Protein AF-A0A350BZW4-F1 (afdb_monomer_lite)

Structure (mmCIF, N/CA/C/O backbone):
data_AF-A0A350BZW4-F1
#
_entry.id   AF-A0A350BZW4-F1
#
loop_
_atom_site.group_PDB
_atom_site.id
_atom_site.type_symbol
_atom_site.label_atom_id
_atom_site.label_alt_id
_atom_site.label_comp_id
_atom_site.label_asym_id
_atom_site.label_entity_id
_atom_site.label_seq_id
_atom_site.pdbx_PDB_ins_code
_atom_site.Cartn_x
_atom_site.Cartn_y
_atom_site.Cartn_z
_atom_site.occupancy
_atom_site.B_iso_or_equiv
_atom_site.auth_seq_id
_atom_site.auth_comp_id
_atom_site.auth_asym_id
_atom_site.auth_atom_id
_atom_site.pdbx_PDB_model_num
ATOM 1 N N . MET A 1 1 ? -12.477 13.582 24.894 1.00 89.12 1 MET A N 1
ATOM 2 C CA . MET A 1 1 ? -11.808 12.901 23.772 1.00 89.12 1 MET A CA 1
ATOM 3 C C . MET A 1 1 ? -12.680 13.077 22.547 1.00 89.12 1 MET A C 1
ATOM 5 O O . MET A 1 1 ? -13.893 12.973 22.680 1.00 89.12 1 MET A O 1
ATOM 9 N N . GLU A 1 2 ? -12.085 13.384 21.402 1.00 95.12 2 GLU A N 1
ATOM 10 C CA . GLU A 1 2 ? -12.768 13.516 20.110 1.00 95.12 2 GLU A CA 1
ATOM 11 C C . GLU A 1 2 ? -12.194 12.479 19.134 1.00 95.12 2 GLU A C 1
ATOM 13 O O . GLU A 1 2 ? -10.994 12.217 19.169 1.00 95.12 2 GLU A O 1
ATOM 18 N N . LEU A 1 3 ? -13.030 11.888 18.278 1.00 97.94 3 LEU A N 1
ATOM 19 C CA . LEU A 1 3 ? -12.590 10.991 17.206 1.00 97.94 3 LEU A CA 1
ATOM 20 C C . LEU A 1 3 ? -12.856 11.650 15.853 1.00 97.94 3 LEU A C 1
ATOM 22 O O . LEU A 1 3 ? -13.937 12.205 15.654 1.00 97.94 3 LEU A O 1
ATOM 26 N N . LYS A 1 4 ? -11.906 11.563 14.918 1.00 98.31 4 LYS A N 1
ATOM 27 C CA . LYS A 1 4 ? -12.070 12.065 13.541 1.00 98.31 4 LYS A CA 1
ATOM 28 C C . LYS A 1 4 ? -11.617 11.030 12.529 1.00 98.31 4 LYS A C 1
ATOM 30 O O . LYS A 1 4 ? -10.569 10.419 12.703 1.00 98.31 4 LYS A O 1
ATOM 35 N N . VAL A 1 5 ? -12.373 10.874 11.446 1.00 98.19 5 VAL A N 1
ATOM 36 C CA . VAL A 1 5 ? -11.917 10.119 10.274 1.00 98.19 5 VAL A CA 1
ATOM 37 C C . VAL A 1 5 ? -11.087 11.059 9.407 1.00 98.19 5 VAL A C 1
ATOM 39 O O . VAL A 1 5 ? -11.622 12.010 8.844 1.00 98.19 5 VAL A O 1
ATOM 42 N N . LEU A 1 6 ? -9.781 10.813 9.324 1.00 97.69 6 LEU A N 1
ATOM 43 C CA . LEU A 1 6 ? -8.854 11.612 8.517 1.00 97.69 6 LEU A CA 1
ATOM 44 C C . LEU A 1 6 ? -8.757 11.112 7.081 1.00 97.69 6 LEU A C 1
ATOM 46 O O . LEU A 1 6 ? -8.574 11.893 6.151 1.00 97.69 6 LEU A O 1
ATOM 50 N N . PHE A 1 7 ? -8.843 9.797 6.914 1.00 97.12 7 PHE A N 1
ATOM 51 C CA . PHE A 1 7 ? -8.730 9.145 5.624 1.00 97.12 7 PHE A CA 1
ATOM 52 C C . PHE A 1 7 ? -9.656 7.941 5.589 1.00 97.12 7 PHE A C 1
ATOM 54 O O . PHE A 1 7 ? -9.798 7.234 6.586 1.00 97.12 7 PHE A O 1
ATOM 61 N N . ASN A 1 8 ? -10.282 7.710 4.445 1.00 96.44 8 ASN A N 1
ATOM 62 C CA . ASN A 1 8 ? -11.215 6.617 4.244 1.00 96.44 8 ASN A CA 1
ATOM 63 C C . ASN A 1 8 ? -10.937 5.996 2.882 1.00 96.44 8 ASN A C 1
ATOM 65 O O . ASN A 1 8 ? -10.664 6.699 1.913 1.00 96.44 8 ASN A O 1
ATOM 69 N N . THR A 1 9 ? -10.985 4.674 2.830 1.00 96.69 9 THR A N 1
ATOM 70 C CA . THR A 1 9 ? -11.017 3.912 1.587 1.00 96.69 9 THR A CA 1
ATOM 71 C C . THR A 1 9 ? -12.130 2.876 1.690 1.00 96.69 9 THR A C 1
ATOM 73 O O . THR A 1 9 ? -12.793 2.730 2.717 1.00 96.69 9 THR A O 1
ATOM 76 N N . ALA A 1 10 ? -12.302 2.064 0.652 1.00 97.62 10 ALA A N 1
ATOM 77 C CA . ALA A 1 10 ? -13.189 0.909 0.715 1.00 97.62 10 ALA A CA 1
ATOM 78 C C . ALA A 1 10 ? -12.736 -0.179 1.715 1.00 97.62 10 ALA A C 1
ATOM 80 O O . ALA A 1 10 ? -13.463 -1.143 1.959 1.00 97.62 10 ALA A O 1
ATOM 81 N N . ARG A 1 11 ? -11.504 -0.084 2.235 1.00 97.50 11 ARG A N 1
ATOM 82 C CA . ARG A 1 11 ? -10.742 -1.204 2.822 1.00 97.50 11 ARG A CA 1
ATOM 83 C C . ARG A 1 11 ? -10.002 -0.848 4.103 1.00 97.50 11 ARG A C 1
ATOM 85 O O . ARG A 1 11 ? -9.591 -1.741 4.845 1.00 97.50 11 ARG A O 1
ATOM 92 N N . SER A 1 12 ? -9.875 0.439 4.377 1.00 97.56 12 SER A N 1
ATOM 93 C CA . SER A 1 12 ? -9.224 0.986 5.551 1.00 97.56 12 SER A CA 1
ATOM 94 C C . SER A 1 12 ? -9.801 2.348 5.916 1.00 97.56 12 SER A C 1
ATOM 96 O O . SER A 1 12 ? -10.401 3.022 5.079 1.00 97.56 12 SER A O 1
ATOM 98 N N . ALA A 1 13 ? -9.582 2.759 7.158 1.00 98.12 13 ALA A N 1
ATOM 99 C CA . ALA A 1 13 ? -9.829 4.119 7.612 1.00 98.12 13 ALA A CA 1
ATOM 100 C C . ALA A 1 13 ? -8.719 4.558 8.571 1.00 98.12 13 ALA A C 1
ATOM 102 O O . ALA A 1 13 ? -8.242 3.760 9.375 1.00 98.12 13 ALA A O 1
ATOM 103 N N . THR A 1 14 ? -8.317 5.822 8.505 1.00 98.25 14 THR A N 1
ATOM 104 C CA . THR A 1 14 ? -7.374 6.437 9.445 1.00 98.25 14 THR A CA 1
ATOM 105 C C . THR A 1 14 ? -8.150 7.317 10.404 1.00 98.25 14 THR A C 1
ATOM 107 O O . THR A 1 14 ? -8.869 8.225 9.981 1.00 98.25 14 THR A O 1
ATOM 110 N N . ILE A 1 15 ? -7.985 7.051 11.693 1.00 98.31 15 ILE A N 1
ATOM 111 C CA . ILE A 1 15 ? -8.700 7.709 12.776 1.00 98.31 15 ILE A CA 1
ATOM 112 C C . ILE A 1 15 ? -7.715 8.527 13.602 1.00 98.31 15 ILE A C 1
ATOM 114 O O . ILE A 1 15 ? -6.680 8.015 14.028 1.00 98.31 15 ILE A O 1
ATOM 118 N N . GLU A 1 16 ? -8.057 9.785 13.852 1.00 98.31 16 GLU A N 1
ATOM 119 C CA . GLU A 1 16 ? -7.417 10.608 14.873 1.00 98.31 16 GLU A CA 1
ATOM 120 C C . GLU A 1 16 ? -8.147 10.425 16.207 1.00 98.31 16 GLU A C 1
ATOM 122 O O . GLU A 1 16 ? -9.360 10.636 16.290 1.00 98.31 16 GLU A O 1
ATOM 127 N N . ILE A 1 17 ? -7.403 10.063 17.250 1.00 97.75 17 ILE A N 1
ATOM 128 C CA . ILE A 1 17 ? -7.860 10.014 18.640 1.00 97.75 17 ILE A CA 1
ATOM 129 C C . ILE A 1 17 ? -7.383 11.290 19.343 1.00 97.75 17 ILE A C 1
ATOM 131 O O . ILE A 1 17 ? -6.301 11.348 19.926 1.00 97.75 17 ILE A O 1
ATOM 135 N N . GLY A 1 18 ? -8.206 12.335 19.278 1.00 96.31 18 GLY A N 1
ATOM 136 C CA . GLY A 1 18 ? -7.952 13.649 19.864 1.00 96.31 18 GLY A CA 1
ATOM 137 C C . GLY A 1 18 ? -8.216 13.670 21.369 1.00 96.31 18 GLY A C 1
ATOM 138 O O . GLY A 1 18 ? -9.237 14.189 21.833 1.00 96.31 18 GLY A O 1
ATOM 139 N N . ASP A 1 19 ? -7.308 13.094 22.154 1.00 95.12 19 ASP A N 1
ATOM 140 C CA . ASP A 1 19 ? -7.338 13.163 23.622 1.00 95.12 19 ASP A CA 1
ATOM 141 C C . ASP A 1 19 ? -6.386 14.219 24.212 1.00 95.12 19 ASP A C 1
ATOM 143 O O . ASP A 1 19 ? -6.329 14.389 25.426 1.00 95.12 19 ASP A O 1
ATOM 147 N N . GLY A 1 20 ? -5.682 14.962 23.354 1.00 95.19 20 GLY A N 1
ATOM 148 C CA . GLY A 1 20 ? -4.677 15.961 23.724 1.00 95.19 20 GLY A CA 1
ATOM 149 C C . GLY A 1 20 ? -3.235 15.444 23.674 1.00 95.19 20 GLY A C 1
ATOM 150 O O . GLY A 1 20 ? -2.310 16.224 23.908 1.00 95.19 20 GLY A O 1
ATOM 151 N N . GLY A 1 21 ? -3.027 14.158 23.371 1.00 93.62 21 GLY A N 1
ATOM 152 C CA . GLY A 1 21 ? -1.731 13.607 22.982 1.00 93.62 21 GLY A CA 1
ATOM 153 C C . GLY A 1 21 ? -1.185 14.216 21.681 1.00 93.62 21 GLY A C 1
ATOM 154 O O . GLY A 1 21 ? -1.924 14.804 20.895 1.00 93.62 21 GLY A O 1
ATOM 155 N N . LYS A 1 22 ? 0.132 14.100 21.454 1.00 93.19 22 LYS A N 1
ATOM 156 C CA . LYS A 1 22 ? 0.803 14.624 20.240 1.00 93.19 22 LYS A CA 1
ATOM 157 C C . LYS A 1 22 ? 1.125 13.527 19.229 1.00 93.19 22 LYS A C 1
ATOM 159 O O . LYS A 1 22 ? 0.773 13.633 18.064 1.00 93.19 22 LYS A O 1
ATOM 164 N N . TYR A 1 23 ? 1.832 12.501 19.692 1.00 94.44 23 TYR A N 1
ATOM 165 C CA . TYR A 1 23 ? 2.148 11.298 18.922 1.00 94.44 23 TYR A CA 1
ATOM 166 C C . TYR A 1 23 ? 1.509 10.098 19.614 1.00 94.44 23 TYR A C 1
ATOM 168 O O . TYR A 1 23 ? 0.657 9.429 19.037 1.00 94.44 23 TYR A O 1
ATOM 176 N N . HIS A 1 24 ? 1.847 9.917 20.891 1.00 97.06 24 HIS A N 1
ATOM 177 C CA . HIS A 1 24 ? 1.127 9.024 21.782 1.00 97.06 24 HIS A CA 1
ATOM 178 C C . HIS A 1 24 ? -0.115 9.697 22.351 1.00 97.06 24 HIS A C 1
ATOM 180 O O . HIS A 1 24 ? -0.112 10.909 22.600 1.00 97.06 24 HIS A O 1
ATOM 186 N N . THR A 1 25 ? -1.152 8.897 22.560 1.00 96.00 25 THR A N 1
ATOM 187 C CA . THR A 1 25 ? -2.335 9.274 23.331 1.00 96.00 25 THR A CA 1
ATOM 188 C C . THR A 1 25 ? -1.991 9.442 24.814 1.00 96.00 25 THR A C 1
ATOM 190 O O . THR A 1 25 ? -0.961 8.966 25.292 1.00 96.00 25 THR A O 1
ATOM 193 N N . GLN A 1 26 ? -2.847 10.120 25.579 1.00 94.50 26 GLN A N 1
ATOM 194 C CA . GLN A 1 26 ? -2.670 10.267 27.030 1.00 94.50 26 GLN A CA 1
ATOM 195 C C . GLN A 1 26 ? -2.877 8.954 27.795 1.00 94.50 26 GLN A C 1
ATOM 197 O O . GLN A 1 26 ? -2.343 8.784 28.891 1.00 94.50 26 GLN A O 1
ATOM 202 N N . LYS A 1 27 ? -3.671 8.037 27.236 1.00 92.81 27 LYS A N 1
ATOM 203 C CA . LYS A 1 27 ? -3.925 6.698 27.776 1.00 92.81 27 LYS A CA 1
ATOM 204 C C . LYS A 1 27 ? -3.833 5.657 26.669 1.00 92.81 27 LYS A C 1
ATOM 206 O O . LYS A 1 27 ? -4.032 5.977 25.500 1.00 92.81 27 LYS A O 1
ATOM 211 N N . LYS A 1 28 ? -3.608 4.397 27.042 1.00 94.62 28 LYS A N 1
ATOM 212 C CA . LYS A 1 28 ? -3.830 3.272 26.131 1.00 94.62 28 LYS A CA 1
ATOM 213 C C . LYS A 1 28 ? -5.333 3.045 25.977 1.00 94.62 28 LYS A C 1
ATOM 215 O O . LYS A 1 28 ? -6.075 3.062 26.963 1.00 94.62 28 LYS A O 1
ATOM 220 N N . TYR A 1 29 ? -5.776 2.817 24.749 1.00 95.62 29 TYR A N 1
ATOM 221 C CA . TYR A 1 29 ? -7.179 2.583 24.443 1.00 95.62 29 TYR A CA 1
ATOM 222 C C . TYR A 1 29 ? -7.400 1.219 23.812 1.00 95.62 29 TYR A C 1
ATOM 224 O O . TYR A 1 29 ? -6.601 0.755 22.999 1.00 95.62 29 TYR A O 1
ATOM 232 N N . ARG A 1 30 ? -8.532 0.610 24.152 1.00 97.00 30 ARG A N 1
ATOM 233 C CA . ARG A 1 30 ? -9.097 -0.544 23.461 1.00 97.00 30 ARG A CA 1
ATOM 234 C C . ARG A 1 30 ? -10.092 -0.067 22.410 1.00 97.00 30 ARG A C 1
ATOM 236 O O . ARG A 1 30 ? -10.847 0.874 22.647 1.00 97.00 30 ARG A O 1
ATOM 243 N N . LEU A 1 31 ? -10.091 -0.715 21.254 1.00 97.50 31 LEU A N 1
ATOM 244 C CA . LEU A 1 31 ? -10.894 -0.367 20.089 1.00 97.50 31 LEU A CA 1
ATOM 245 C C . LEU A 1 31 ? -11.848 -1.513 19.772 1.00 97.50 31 LEU A C 1
ATOM 247 O O . LEU A 1 31 ? -11.440 -2.675 19.727 1.00 97.50 31 LEU A O 1
ATOM 251 N N . THR A 1 32 ? -13.099 -1.184 19.474 1.00 97.81 32 THR A N 1
ATOM 252 C CA . THR A 1 32 ? -14.062 -2.143 18.925 1.00 97.81 32 THR A CA 1
ATOM 253 C C . THR A 1 32 ? -14.694 -1.589 17.657 1.00 97.81 32 THR A C 1
ATOM 255 O O . THR A 1 32 ? -14.967 -0.393 17.569 1.00 97.81 32 THR A O 1
ATOM 258 N N . LEU A 1 33 ? -14.933 -2.461 16.679 1.00 97.62 33 LEU A N 1
ATOM 259 C CA . LEU A 1 33 ? -15.643 -2.151 15.442 1.00 97.62 33 LEU A CA 1
ATOM 260 C C . LEU A 1 33 ? -16.936 -2.957 15.375 1.00 97.62 33 LEU A C 1
ATOM 262 O O . LEU A 1 33 ? -16.902 -4.188 15.345 1.00 97.62 33 LEU A O 1
ATOM 266 N N . ASN A 1 34 ? -18.079 -2.268 15.322 1.00 96.81 34 ASN A N 1
ATOM 267 C CA . ASN A 1 34 ? -19.415 -2.872 15.358 1.00 96.81 34 ASN A CA 1
ATOM 268 C C . ASN A 1 34 ? -19.576 -3.852 16.538 1.00 96.81 34 ASN A C 1
ATOM 270 O O . ASN A 1 34 ? -20.076 -4.964 16.373 1.00 96.81 34 ASN A O 1
ATOM 274 N N . GLY A 1 35 ? -19.065 -3.464 17.711 1.00 94.56 35 GLY A N 1
ATOM 275 C CA . GLY A 1 35 ? -19.087 -4.268 18.937 1.00 94.56 35 GLY A CA 1
ATOM 276 C C . GLY A 1 35 ? -18.086 -5.428 18.989 1.00 94.56 35 GLY A C 1
ATOM 277 O O . GLY A 1 35 ? -17.993 -6.088 20.020 1.00 94.56 35 GLY A O 1
ATOM 278 N N . LYS A 1 36 ? -17.317 -5.687 17.923 1.00 95.88 36 LYS A N 1
ATOM 279 C CA . LYS A 1 36 ? -16.255 -6.701 17.922 1.00 95.88 36 LYS A CA 1
ATOM 280 C C . LYS A 1 36 ? -14.918 -6.076 18.304 1.00 95.88 36 LYS A C 1
ATOM 282 O O . LYS A 1 36 ? -14.577 -5.016 17.788 1.00 95.88 36 LYS A O 1
ATOM 287 N N . ASP A 1 37 ? -14.146 -6.757 19.146 1.00 95.88 37 ASP A N 1
ATOM 288 C CA . ASP A 1 37 ? -12.778 -6.350 19.468 1.00 95.88 37 ASP A CA 1
ATOM 289 C C . ASP A 1 37 ? -11.922 -6.183 18.202 1.00 95.88 37 ASP A C 1
ATOM 291 O O . ASP A 1 37 ? -11.929 -7.043 17.315 1.00 95.88 37 ASP A O 1
ATOM 295 N N . TYR A 1 38 ? -11.233 -5.046 18.107 1.00 96.00 38 TYR A N 1
ATOM 296 C CA . TYR A 1 38 ? -10.301 -4.739 17.021 1.00 96.00 38 TYR A CA 1
ATOM 297 C C . TYR A 1 38 ? -8.845 -4.728 17.506 1.00 96.00 38 TYR A C 1
ATOM 299 O O . TYR A 1 38 ? -7.939 -5.042 16.736 1.00 96.00 38 TYR A O 1
ATOM 307 N N . GLY A 1 39 ? -8.616 -4.383 18.775 1.00 95.50 39 GLY A N 1
ATOM 308 C CA . GLY A 1 39 ? -7.298 -4.374 19.398 1.00 95.50 39 GLY A CA 1
ATOM 309 C C . GLY A 1 39 ? -7.094 -3.166 20.303 1.00 95.50 39 GLY A C 1
ATOM 310 O O . GLY A 1 39 ? -8.048 -2.565 20.796 1.00 95.50 39 GLY A O 1
ATOM 311 N N . THR A 1 40 ? -5.835 -2.790 20.518 1.00 96.81 40 THR A N 1
ATOM 312 C CA . THR A 1 40 ? -5.474 -1.633 21.348 1.00 96.81 40 THR A CA 1
ATOM 313 C C . THR A 1 40 ? -4.547 -0.683 20.605 1.00 96.81 40 THR A C 1
ATOM 315 O O . THR A 1 40 ? -3.866 -1.086 19.664 1.00 96.81 40 THR A O 1
ATOM 318 N N . THR A 1 41 ? -4.524 0.576 21.029 1.00 96.62 41 THR A N 1
ATOM 319 C CA . THR A 1 41 ? -3.633 1.610 20.499 1.00 96.62 41 THR A CA 1
ATOM 320 C C . THR A 1 41 ? -3.198 2.554 21.614 1.00 96.62 41 THR A C 1
ATOM 322 O O . THR A 1 41 ? -3.941 2.801 22.567 1.00 96.62 41 THR A O 1
ATOM 325 N N . ASP A 1 42 ? -1.988 3.076 21.496 1.00 96.31 42 ASP A N 1
ATOM 326 C CA . ASP A 1 42 ? -1.428 4.148 22.318 1.00 96.31 42 ASP A CA 1
ATOM 327 C C . ASP A 1 42 ? -0.900 5.304 21.448 1.00 96.31 42 ASP A C 1
ATOM 329 O O . ASP A 1 42 ? -0.104 6.126 21.907 1.00 96.31 42 ASP A O 1
ATOM 333 N N . VAL A 1 43 ? -1.332 5.369 20.183 1.00 97.25 43 VAL A N 1
ATOM 334 C CA . VAL A 1 43 ? -0.970 6.416 19.221 1.00 97.25 43 VAL A CA 1
ATOM 335 C C . VAL A 1 43 ? -2.198 7.178 18.739 1.00 97.25 43 VAL A C 1
ATOM 337 O O . VAL A 1 43 ? -3.276 6.617 18.535 1.00 97.25 43 VAL A O 1
ATOM 340 N N . VAL A 1 44 ? -2.018 8.485 18.540 1.00 97.62 44 VAL A N 1
ATOM 341 C CA . VAL A 1 44 ? -3.089 9.414 18.147 1.00 97.62 44 VAL A CA 1
ATOM 342 C C . VAL A 1 44 ? -3.650 9.053 16.773 1.00 97.62 44 VAL A C 1
ATOM 344 O O . VAL A 1 44 ? -4.861 9.078 16.583 1.00 97.62 44 VAL A O 1
ATOM 347 N N . ILE A 1 45 ? -2.784 8.691 15.823 1.00 97.88 45 ILE A N 1
ATOM 348 C CA . ILE A 1 45 ? -3.184 8.297 14.470 1.00 97.88 45 ILE A CA 1
ATOM 349 C C . ILE A 1 45 ? -3.237 6.778 14.394 1.00 97.88 45 ILE A C 1
ATOM 351 O O . ILE A 1 45 ? -2.208 6.106 14.401 1.00 97.88 45 ILE A O 1
ATOM 355 N N . THR A 1 46 ? -4.448 6.242 14.311 1.00 97.25 46 THR A N 1
ATOM 356 C CA . THR A 1 46 ? -4.698 4.803 14.293 1.00 97.25 46 THR A CA 1
ATOM 357 C C . THR A 1 46 ? -5.327 4.389 12.971 1.00 97.25 46 THR A C 1
ATOM 359 O O . THR A 1 46 ? -6.341 4.943 12.552 1.00 97.25 46 THR A O 1
ATOM 362 N N . ASN A 1 47 ? -4.748 3.379 12.323 1.00 97.12 47 ASN A N 1
ATOM 363 C CA . ASN A 1 47 ? -5.281 2.816 11.087 1.00 97.12 47 ASN A CA 1
ATOM 364 C C . ASN A 1 47 ? -6.136 1.576 11.366 1.00 97.12 47 ASN A C 1
ATOM 366 O O . ASN A 1 47 ? -5.726 0.643 12.059 1.00 97.12 47 ASN A O 1
ATOM 370 N N . LEU A 1 48 ? -7.321 1.564 10.771 1.00 97.56 48 LEU A N 1
ATOM 371 C CA . LEU A 1 48 ? -8.228 0.433 10.711 1.00 97.56 48 LEU A CA 1
ATOM 372 C C . LEU A 1 48 ? -8.057 -0.244 9.349 1.00 97.56 48 LEU A C 1
ATOM 374 O O . LEU A 1 48 ? -8.219 0.417 8.327 1.00 97.56 48 LEU A O 1
ATOM 378 N N . PHE A 1 49 ? -7.744 -1.536 9.316 1.00 96.56 49 PHE A N 1
ATOM 379 C CA . PHE A 1 49 ? -7.524 -2.320 8.097 1.00 96.56 49 PHE A CA 1
ATOM 380 C C . PHE A 1 49 ? -8.524 -3.477 7.991 1.00 96.56 49 PHE A C 1
ATOM 382 O O . PHE A 1 49 ? -9.252 -3.790 8.935 1.00 96.56 49 PHE A O 1
ATOM 389 N N . GLY A 1 50 ? -8.571 -4.125 6.824 1.00 93.88 50 GLY A N 1
ATOM 390 C CA . GLY A 1 50 ? -9.426 -5.295 6.600 1.00 93.88 50 GLY A CA 1
ATOM 391 C C . GLY A 1 50 ? -10.923 -4.969 6.552 1.00 93.88 50 GLY A C 1
ATOM 392 O O . GLY A 1 50 ? -11.760 -5.846 6.791 1.00 93.88 50 GLY A O 1
ATOM 393 N N . LEU A 1 51 ? -11.278 -3.716 6.253 1.00 97.38 51 LEU A N 1
ATOM 394 C CA . LEU A 1 51 ? -12.668 -3.296 6.135 1.00 97.38 51 LEU A CA 1
ATOM 395 C C . LEU A 1 51 ? -13.299 -3.814 4.828 1.00 97.38 51 LEU A C 1
ATOM 397 O O . LEU A 1 51 ? -12.624 -4.199 3.865 1.00 97.38 51 LEU A O 1
ATOM 401 N N . LYS A 1 52 ? -14.631 -3.855 4.803 1.00 97.31 52 LYS A N 1
ATOM 402 C CA . LYS A 1 52 ? -15.424 -4.202 3.617 1.00 97.31 52 LYS A CA 1
ATOM 403 C C . LYS A 1 52 ? -15.904 -2.920 2.923 1.00 97.31 52 LYS A C 1
ATOM 405 O O . LYS A 1 52 ? -16.142 -1.948 3.637 1.00 97.31 52 LYS A O 1
ATOM 410 N N . PRO A 1 53 ? -16.087 -2.920 1.590 1.00 97.94 53 PRO A N 1
ATOM 411 C CA . PRO A 1 53 ? -16.504 -1.744 0.837 1.00 97.94 53 PRO A CA 1
ATOM 412 C C . PRO A 1 53 ? -17.950 -1.409 1.139 1.00 97.94 53 PRO A C 1
ATOM 414 O O . PRO A 1 53 ? -18.734 -2.314 1.441 1.00 97.94 53 PRO A O 1
ATOM 417 N N . ASP A 1 54 ? -18.283 -0.131 0.985 1.00 97.81 54 ASP A N 1
ATOM 418 C CA . ASP A 1 54 ? -19.640 0.396 1.109 1.00 97.81 54 ASP A CA 1
ATOM 419 C C . ASP A 1 54 ? -20.364 -0.089 2.378 1.00 97.81 54 ASP A C 1
ATOM 421 O O . ASP A 1 54 ? -21.540 -0.461 2.370 1.00 97.81 54 ASP A O 1
ATOM 425 N N . LYS A 1 55 ? -19.628 -0.145 3.492 1.00 98.12 55 LYS A N 1
ATOM 426 C CA . LYS A 1 55 ? -20.117 -0.681 4.757 1.00 98.12 55 LYS A CA 1
ATOM 427 C C . LYS A 1 55 ? -19.986 0.355 5.860 1.00 98.12 55 LYS A C 1
ATOM 429 O O . LYS A 1 55 ? -18.951 0.995 6.016 1.00 98.12 55 LYS A O 1
ATOM 434 N N . GLU A 1 56 ? -21.047 0.480 6.646 1.00 98.50 56 GLU A N 1
ATOM 435 C CA . GLU A 1 56 ? -21.050 1.294 7.855 1.00 98.50 56 GLU A CA 1
ATOM 436 C C . GLU A 1 56 ? -20.337 0.572 9.011 1.00 98.50 56 GLU A C 1
ATOM 438 O O . GLU A 1 56 ? -20.479 -0.643 9.219 1.00 98.50 56 GLU A O 1
ATOM 443 N N . TYR A 1 57 ? -19.541 1.341 9.744 1.00 98.50 57 TYR A N 1
ATOM 444 C CA . TYR A 1 57 ? -18.778 0.920 10.904 1.00 98.50 57 TYR A CA 1
ATOM 445 C C . TYR A 1 57 ? -18.988 1.904 12.049 1.00 98.50 57 TYR A C 1
ATOM 447 O O . TYR A 1 57 ? -18.784 3.104 11.888 1.00 98.50 57 TYR A O 1
ATOM 455 N N . GLU A 1 58 ? -19.326 1.374 13.218 1.00 98.50 58 GLU A N 1
ATOM 456 C CA . GLU A 1 58 ? -19.250 2.066 14.498 1.00 98.50 58 GLU A CA 1
ATOM 457 C C . GLU A 1 58 ? -17.922 1.697 15.170 1.00 98.50 58 GLU A C 1
ATOM 459 O O . GLU A 1 58 ? -17.696 0.538 15.528 1.00 98.50 58 GLU A O 1
ATOM 464 N N . LEU A 1 59 ? -17.038 2.679 15.330 1.00 98.38 59 LEU A N 1
ATOM 465 C CA . LEU A 1 59 ? -15.843 2.567 16.155 1.00 98.38 59 LEU A CA 1
ATOM 466 C C . LEU A 1 59 ? -16.161 3.070 17.559 1.00 98.38 59 LEU A C 1
ATOM 468 O O . LEU A 1 59 ? -16.527 4.233 17.724 1.00 98.38 59 LEU A O 1
ATOM 472 N N . LYS A 1 60 ? -15.938 2.223 18.564 1.00 98.06 60 LYS A N 1
ATOM 473 C CA . LYS A 1 60 ? -15.947 2.609 19.980 1.00 98.06 60 LYS A CA 1
ATOM 474 C C . LYS A 1 60 ? -14.564 2.446 20.584 1.00 98.06 60 LYS A C 1
ATOM 476 O O . LYS A 1 60 ? -13.871 1.464 20.311 1.00 98.06 60 LYS A O 1
ATOM 481 N N . VAL A 1 61 ? -14.186 3.413 21.409 1.00 96.81 61 VAL A N 1
ATOM 482 C CA . VAL A 1 61 ? -12.875 3.508 22.049 1.00 96.81 61 VAL A CA 1
ATOM 483 C C . VAL A 1 61 ? -13.071 3.514 23.560 1.00 96.81 61 VAL A C 1
ATOM 485 O O . VAL A 1 61 ? -13.845 4.318 24.079 1.00 96.81 61 VAL A O 1
ATOM 488 N N . TYR A 1 62 ? -12.360 2.640 24.266 1.00 95.56 62 TYR A N 1
ATOM 489 C CA . TYR A 1 62 ? -12.457 2.449 25.713 1.00 95.56 62 TYR A CA 1
ATOM 490 C C . TYR A 1 62 ? -11.116 2.773 26.361 1.00 95.56 62 TYR A C 1
ATOM 492 O O . TYR A 1 62 ? -10.082 2.276 25.912 1.00 95.56 62 TYR A O 1
ATOM 500 N N . SER A 1 63 ? -11.108 3.607 27.402 1.00 92.19 63 SER A N 1
ATOM 501 C CA . SER A 1 63 ? -9.884 3.853 28.166 1.00 92.19 63 SER A CA 1
ATOM 502 C C . SER A 1 63 ? -9.538 2.617 28.982 1.00 92.19 63 SER A C 1
ATOM 504 O O . SER A 1 63 ? -10.369 2.157 29.771 1.00 92.19 63 SER A O 1
ATOM 506 N N . ILE A 1 64 ? -8.313 2.125 28.820 1.00 87.81 64 ILE A N 1
ATOM 507 C CA . ILE A 1 64 ? -7.749 1.094 29.684 1.00 87.81 64 ILE A CA 1
ATOM 508 C C . ILE A 1 64 ? -7.097 1.845 30.841 1.00 87.81 64 ILE A C 1
ATOM 510 O O . ILE A 1 64 ? -6.102 2.549 30.650 1.00 87.81 64 ILE A O 1
ATOM 514 N N . ASP A 1 65 ? -7.693 1.772 32.028 1.00 73.62 65 ASP A N 1
ATOM 515 C CA . ASP A 1 65 ? -7.010 2.257 33.221 1.00 73.62 65 ASP A CA 1
ATOM 516 C C . ASP A 1 65 ? -5.896 1.253 33.526 1.00 73.62 65 ASP A C 1
ATOM 518 O O . ASP A 1 65 ? -6.134 0.049 33.570 1.00 73.62 65 ASP A O 1
ATOM 522 N N . SER A 1 66 ? -4.658 1.736 33.643 1.00 53.16 66 SER A N 1
ATOM 523 C CA . SER A 1 66 ? -3.493 0.894 33.906 1.00 53.16 66 SER A CA 1
ATOM 524 C C . SER A 1 66 ? -3.767 -0.006 35.110 1.00 53.16 66 SER A C 1
ATOM 526 O O . SER A 1 66 ? -3.884 0.488 36.234 1.00 53.16 66 SER A O 1
ATOM 528 N N . VAL A 1 67 ? -3.858 -1.317 34.881 1.00 43.78 67 VAL A N 1
ATOM 529 C CA . VAL A 1 67 ? -3.735 -2.301 35.955 1.00 43.78 67 VAL A CA 1
ATOM 530 C C . VAL A 1 67 ? -2.385 -2.030 36.612 1.00 43.78 67 VAL A C 1
ATOM 532 O O . VAL A 1 67 ? -1.371 -1.957 35.918 1.00 43.78 67 VAL A O 1
ATOM 535 N N . ALA A 1 68 ? -2.380 -1.801 37.926 1.00 34.19 68 ALA A N 1
ATOM 536 C CA . ALA A 1 68 ? -1.149 -1.675 38.693 1.00 34.19 68 ALA A CA 1
ATOM 537 C C . ALA A 1 68 ? -0.228 -2.857 38.354 1.00 34.19 68 ALA A C 1
ATOM 539 O O . ALA A 1 68 ? -0.669 -4.007 38.390 1.00 34.19 68 ALA A O 1
ATOM 540 N N . GLU A 1 69 ? 1.026 -2.572 38.004 1.00 32.81 69 GLU A N 1
ATOM 541 C CA . GLU A 1 69 ? 2.067 -3.584 37.843 1.00 32.81 69 GLU A CA 1
ATOM 542 C C . GLU A 1 69 ? 2.209 -4.356 39.161 1.00 32.81 69 GLU A C 1
ATOM 544 O O . GLU A 1 69 ? 2.900 -3.929 40.081 1.00 32.81 69 GLU A O 1
ATOM 549 N N . ASN A 1 70 ? 1.544 -5.504 39.280 1.00 30.02 70 ASN A N 1
ATOM 550 C CA . ASN A 1 70 ? 1.952 -6.515 40.241 1.00 30.02 70 ASN A CA 1
ATOM 551 C C . ASN A 1 70 ? 3.029 -7.361 39.561 1.00 30.02 70 ASN A C 1
ATOM 553 O O . ASN A 1 70 ? 2.739 -8.391 38.949 1.00 30.02 70 ASN A O 1
ATOM 557 N N . GLU A 1 71 ? 4.284 -6.922 39.677 1.00 32.75 71 GLU A N 1
ATOM 558 C CA . GLU A 1 71 ? 5.444 -7.799 39.529 1.00 32.75 71 GLU A CA 1
ATOM 559 C C . GLU A 1 71 ? 5.310 -8.951 40.534 1.00 32.75 71 GLU A C 1
ATOM 561 O O . GLU A 1 71 ? 5.648 -8.827 41.709 1.00 32.75 71 GLU A O 1
ATOM 566 N N . THR A 1 72 ? 4.808 -10.102 40.086 1.00 27.12 72 THR A N 1
ATOM 567 C CA . THR A 1 72 ? 5.041 -11.360 40.799 1.00 27.12 72 THR A CA 1
ATOM 568 C C . THR A 1 72 ? 6.123 -12.121 40.057 1.00 27.12 72 THR A C 1
ATOM 570 O O . THR A 1 72 ? 5.870 -12.943 39.178 1.00 27.12 72 THR A O 1
ATOM 573 N N . THR A 1 73 ? 7.363 -11.817 40.424 1.00 32.06 73 THR A N 1
ATOM 574 C CA . THR A 1 73 ? 8.547 -12.594 40.078 1.00 32.06 73 THR A CA 1
ATOM 575 C C . THR A 1 73 ? 8.352 -14.032 40.555 1.00 32.06 73 THR A C 1
ATOM 577 O O . THR A 1 73 ? 8.392 -14.313 41.748 1.00 32.06 73 THR A O 1
ATOM 580 N N . THR A 1 74 ? 8.160 -14.962 39.625 1.00 29.97 74 THR A N 1
ATOM 581 C CA . THR A 1 74 ? 8.325 -16.401 39.872 1.00 29.97 74 THR A CA 1
ATOM 582 C C . THR A 1 74 ? 9.352 -16.953 38.893 1.00 29.97 74 THR A C 1
ATOM 584 O O . THR A 1 74 ? 9.059 -17.704 37.969 1.00 29.97 74 THR A O 1
ATOM 587 N N . LYS A 1 75 ? 10.611 -16.567 39.119 1.00 28.17 75 LYS A N 1
ATOM 588 C CA . LYS A 1 75 ? 11.714 -17.508 38.931 1.00 28.17 75 LYS A CA 1
ATOM 589 C C . LYS A 1 75 ? 11.828 -18.331 40.214 1.00 28.17 75 LYS A C 1
ATOM 591 O O . LYS A 1 75 ? 11.707 -17.784 41.304 1.00 28.17 75 LYS A O 1
ATOM 596 N N . ASP A 1 76 ? 12.064 -19.623 40.025 1.00 25.97 76 ASP A N 1
ATOM 597 C CA . ASP A 1 76 ? 12.469 -20.623 41.018 1.00 25.97 76 ASP A CA 1
ATOM 598 C C . ASP A 1 76 ? 11.362 -21.382 41.765 1.00 25.97 76 ASP A C 1
ATOM 600 O O . ASP A 1 76 ? 11.224 -21.275 42.980 1.00 25.97 76 ASP A O 1
ATOM 604 N N . LYS A 1 77 ? 10.689 -22.300 41.049 1.00 31.62 77 LYS A N 1
ATOM 605 C CA . LYS A 1 77 ? 10.527 -23.699 41.506 1.00 31.62 77 LYS A CA 1
ATOM 606 C C . LYS A 1 77 ? 10.667 -24.695 40.341 1.00 31.62 77 LYS A C 1
ATOM 608 O O . LYS A 1 77 ? 9.698 -25.076 39.707 1.00 31.62 77 LYS A O 1
ATOM 613 N N . VAL A 1 78 ? 11.931 -25.033 40.080 1.00 27.00 78 VAL A N 1
ATOM 614 C CA . VAL A 1 78 ? 12.519 -26.377 39.896 1.00 27.00 78 VAL A CA 1
ATOM 615 C C . VAL A 1 78 ? 11.793 -27.416 39.025 1.00 27.00 78 VAL A C 1
ATOM 617 O O . VAL A 1 78 ? 10.694 -27.874 39.307 1.00 27.00 78 VAL A O 1
ATOM 620 N N . ALA A 1 79 ? 12.562 -27.875 38.038 1.00 24.92 79 ALA A N 1
ATOM 621 C CA . ALA A 1 79 ? 12.385 -29.049 37.201 1.00 24.92 79 ALA A CA 1
ATOM 622 C C . ALA A 1 79 ? 12.129 -30.371 37.955 1.00 24.92 79 ALA A C 1
ATOM 624 O O . ALA A 1 79 ? 12.885 -30.731 38.854 1.00 24.92 79 ALA A O 1
ATOM 625 N N . ALA A 1 80 ? 11.158 -31.148 37.472 1.00 25.73 80 ALA A N 1
ATOM 626 C CA . ALA A 1 80 ? 11.199 -32.610 37.353 1.00 25.73 80 ALA A CA 1
ATOM 627 C C . ALA A 1 80 ? 10.075 -33.041 36.389 1.00 25.73 80 ALA A C 1
ATOM 629 O O . ALA A 1 80 ? 9.006 -32.442 36.392 1.00 25.73 80 ALA A O 1
ATOM 630 N N . GLY A 1 81 ? 10.364 -33.999 35.507 1.00 23.95 81 GLY A N 1
ATOM 631 C CA . GLY A 1 81 ? 9.591 -34.288 34.299 1.00 23.95 81 GLY A CA 1
ATOM 632 C C . GLY A 1 81 ? 8.247 -35.010 34.465 1.00 23.95 81 GLY A C 1
ATOM 633 O O . GLY A 1 81 ? 7.962 -35.594 35.503 1.00 23.95 81 GLY A O 1
ATOM 634 N N . GLU A 1 82 ? 7.501 -34.938 33.353 1.00 27.25 82 GLU A N 1
ATOM 635 C CA . GLU A 1 82 ? 6.377 -35.760 32.861 1.00 27.25 82 GLU A CA 1
ATOM 636 C C . GLU A 1 82 ? 5.268 -36.195 33.830 1.00 27.25 82 GLU A C 1
ATOM 638 O O . GLU A 1 82 ? 5.478 -37.066 34.666 1.00 27.25 82 GLU A O 1
ATOM 643 N N . ILE A 1 83 ? 4.038 -35.725 33.562 1.00 29.05 83 ILE A N 1
ATOM 644 C CA . ILE A 1 83 ? 2.878 -36.587 33.259 1.00 29.05 83 ILE A CA 1
ATOM 645 C C . ILE A 1 83 ? 1.757 -35.804 32.551 1.00 29.05 83 ILE A C 1
ATOM 647 O O . ILE A 1 83 ? 1.550 -34.616 32.780 1.00 29.05 83 ILE A O 1
ATOM 651 N N . ASP A 1 84 ? 1.093 -36.543 31.670 1.00 24.91 84 ASP A N 1
ATOM 652 C CA . ASP A 1 84 ? -0.035 -36.239 30.791 1.00 24.91 84 ASP A CA 1
ATOM 653 C C . ASP A 1 84 ? -1.394 -36.202 31.537 1.00 24.91 84 ASP A C 1
ATOM 655 O O . ASP A 1 84 ? -1.504 -36.682 32.666 1.00 24.91 84 ASP A O 1
ATOM 659 N N . ALA A 1 85 ? -2.419 -35.740 30.811 1.00 25.86 85 ALA A N 1
ATOM 660 C CA . ALA A 1 85 ? -3.869 -35.845 31.024 1.00 25.86 85 ALA A CA 1
ATOM 661 C C . ALA A 1 85 ? -4.633 -34.690 31.718 1.00 25.86 85 ALA A C 1
ATOM 663 O O . ALA A 1 85 ? -4.680 -34.556 32.936 1.00 25.86 85 ALA A O 1
ATOM 664 N N . THR A 1 86 ? -5.371 -33.989 30.843 1.00 28.38 86 THR A N 1
ATOM 665 C CA . THR A 1 86 ? -6.759 -33.495 30.961 1.00 28.38 86 THR A CA 1
ATOM 666 C C . THR A 1 86 ? -7.109 -32.486 32.049 1.00 28.38 86 THR A C 1
ATOM 668 O O . THR A 1 86 ? -7.216 -32.849 33.210 1.00 28.38 86 THR A O 1
ATOM 671 N N . GLU A 1 87 ? -7.501 -31.284 31.616 1.00 31.31 87 GLU A N 1
ATOM 672 C CA . GLU A 1 87 ? -8.607 -30.527 32.216 1.00 31.31 87 GLU A CA 1
ATOM 673 C C . GLU A 1 87 ? -9.177 -29.544 31.171 1.00 31.31 87 GLU A C 1
ATOM 675 O O . GLU A 1 87 ? -8.785 -28.384 31.059 1.00 31.31 87 GLU A O 1
ATOM 680 N N . ASP A 1 88 ? -10.106 -30.059 30.358 1.00 29.98 88 ASP A N 1
ATOM 681 C CA . ASP A 1 88 ? -11.191 -29.265 29.781 1.00 29.98 88 ASP A CA 1
ATOM 682 C C . ASP A 1 88 ? -11.974 -28.629 30.940 1.00 29.98 88 ASP A C 1
ATOM 684 O O . ASP A 1 88 ? -12.426 -29.352 31.831 1.00 29.98 88 ASP A O 1
ATOM 688 N N . GLY A 1 89 ? -12.193 -27.309 30.927 1.00 35.19 89 GLY A N 1
ATOM 689 C CA . GLY A 1 89 ? -13.216 -26.731 31.811 1.00 35.19 89 GLY A CA 1
ATOM 690 C C . GLY A 1 89 ? -13.070 -25.296 32.307 1.00 35.19 89 GLY A C 1
ATOM 691 O O . GLY A 1 89 ? -13.957 -24.862 33.040 1.00 35.19 89 GLY A O 1
ATOM 692 N N . GLN A 1 90 ? -12.039 -24.529 31.933 1.00 28.67 90 GLN A N 1
ATOM 693 C CA . GLN A 1 90 ? -11.828 -23.213 32.563 1.00 28.67 90 GLN A CA 1
ATOM 694 C C . GLN A 1 90 ? -11.403 -22.062 31.630 1.00 28.67 90 GLN A C 1
ATOM 696 O O . GLN A 1 90 ? -10.765 -21.121 32.087 1.00 28.67 90 GLN A O 1
ATOM 701 N N . GLU A 1 91 ? -11.782 -22.064 30.348 1.00 28.53 91 GLU A N 1
ATOM 702 C CA . GLU A 1 91 ? -11.503 -20.923 29.442 1.00 28.53 91 GLU A CA 1
ATOM 703 C C . GLU A 1 91 ? -12.675 -19.942 29.248 1.00 28.53 91 GLU A C 1
ATOM 705 O O . GLU A 1 91 ? -12.492 -18.864 28.694 1.00 28.53 91 GLU A O 1
ATOM 710 N N . ALA A 1 92 ? -13.878 -20.230 29.754 1.00 29.69 92 ALA A N 1
ATOM 711 C CA . ALA A 1 92 ? -15.071 -19.438 29.419 1.00 29.69 92 ALA A CA 1
ATOM 712 C C . ALA A 1 92 ? -15.472 -18.343 30.436 1.00 29.69 92 ALA A C 1
ATOM 714 O O . ALA A 1 92 ? -16.530 -17.737 30.276 1.00 29.69 92 ALA A O 1
ATOM 715 N N . ALA A 1 93 ? -14.685 -18.077 31.487 1.00 28.89 93 ALA A N 1
ATOM 716 C CA . ALA A 1 93 ? -15.138 -17.224 32.601 1.00 28.89 93 ALA A CA 1
ATOM 717 C C . ALA A 1 93 ? -14.245 -16.019 32.958 1.00 28.89 93 ALA A C 1
ATOM 719 O O . ALA A 1 93 ? -14.542 -15.347 33.942 1.00 28.89 93 ALA A O 1
ATOM 720 N N . ASN A 1 94 ? -13.203 -15.695 32.177 1.00 30.97 94 ASN A N 1
ATOM 721 C CA . ASN A 1 94 ? -12.294 -14.578 32.502 1.00 30.97 94 ASN A CA 1
ATOM 722 C C . ASN A 1 94 ? -12.169 -13.461 31.444 1.00 30.97 94 ASN A C 1
ATOM 724 O O . ASN A 1 94 ? -11.411 -12.520 31.655 1.00 30.97 94 ASN A O 1
ATOM 728 N N . GLU A 1 95 ? -12.946 -13.476 30.355 1.00 34.75 95 GLU A N 1
ATOM 729 C CA . GLU A 1 95 ? -12.915 -12.393 29.345 1.00 34.75 95 GLU A CA 1
ATOM 730 C C . GLU A 1 95 ? -13.734 -11.137 29.722 1.00 34.75 95 GLU A C 1
ATOM 732 O O . GLU A 1 95 ? -13.700 -10.131 29.014 1.00 34.75 95 GLU A O 1
ATOM 737 N N . ALA A 1 96 ? -14.467 -11.148 30.841 1.00 33.72 96 ALA A N 1
ATOM 738 C CA . ALA A 1 96 ? -15.407 -10.077 31.194 1.00 33.72 96 ALA A CA 1
ATOM 739 C C . ALA A 1 96 ? -14.858 -8.998 32.156 1.00 33.72 96 ALA A C 1
ATOM 741 O O . ALA A 1 96 ? -15.604 -8.092 32.527 1.00 33.72 96 ALA A O 1
ATOM 742 N N . ALA A 1 97 ? -13.586 -9.060 32.569 1.00 37.31 97 ALA A N 1
ATOM 743 C CA . ALA A 1 97 ? -13.046 -8.186 33.624 1.00 37.31 97 ALA A CA 1
ATOM 744 C C . ALA A 1 97 ? -12.203 -6.984 33.141 1.00 37.31 97 ALA A C 1
ATOM 746 O O . ALA A 1 97 ? -11.765 -6.197 33.975 1.00 37.31 97 ALA A O 1
ATOM 747 N N . ASP A 1 98 ? -12.018 -6.788 31.829 1.00 50.31 98 ASP A N 1
ATOM 748 C CA . ASP A 1 98 ? -11.249 -5.657 31.268 1.00 50.31 98 ASP A CA 1
ATOM 749 C C . ASP A 1 98 ? -12.042 -4.901 30.182 1.00 50.31 98 ASP A C 1
ATOM 751 O O . ASP A 1 98 ? -11.654 -4.777 29.017 1.00 50.31 98 ASP A O 1
ATOM 755 N N . ALA A 1 99 ? -13.254 -4.461 30.527 1.00 57.62 99 ALA A N 1
ATOM 756 C CA . ALA A 1 99 ? -14.122 -3.759 29.577 1.00 57.62 99 ALA A CA 1
ATOM 757 C C . ALA A 1 99 ? -13.727 -2.284 29.360 1.00 57.62 99 ALA A C 1
ATOM 759 O O . ALA A 1 99 ? -14.185 -1.680 28.391 1.00 57.62 99 ALA A O 1
ATOM 760 N N . GLY A 1 100 ? -12.875 -1.706 30.220 1.00 67.56 100 GLY A N 1
ATOM 761 C CA . GLY A 1 100 ? -12.562 -0.273 30.217 1.00 67.56 100 GLY A CA 1
ATOM 762 C C . GLY A 1 100 ? -13.811 0.619 30.336 1.00 67.56 100 GLY A C 1
ATOM 763 O O . GLY A 1 100 ? -14.954 0.166 30.295 1.00 67.56 100 GLY A O 1
ATOM 764 N N . LYS A 1 101 ? -13.626 1.931 30.490 1.00 84.81 101 LYS A N 1
ATOM 765 C CA . LYS A 1 101 ? -14.739 2.892 30.380 1.00 84.81 101 LYS A CA 1
ATOM 766 C C . LYS A 1 101 ? -14.825 3.386 28.939 1.00 84.81 101 LYS A C 1
ATOM 768 O O . LYS A 1 101 ? -13.811 3.821 28.396 1.00 84.81 101 LYS A O 1
ATOM 773 N N . GLU A 1 102 ? -16.014 3.363 28.332 1.00 91.25 102 GLU A N 1
ATOM 774 C CA . GLU A 1 102 ? -16.214 3.960 27.003 1.00 91.25 102 GLU A CA 1
ATOM 775 C C . GLU A 1 102 ? -15.828 5.446 27.041 1.00 91.25 102 GLU A C 1
ATOM 777 O O . GLU A 1 102 ? -16.311 6.213 27.880 1.00 91.25 102 GLU A O 1
ATOM 782 N N . ALA A 1 103 ? -14.912 5.832 26.157 1.00 93.44 103 ALA A N 1
ATOM 783 C CA . ALA A 1 103 ? -14.323 7.162 26.105 1.00 93.44 103 ALA A CA 1
ATOM 784 C C . ALA A 1 103 ? -14.875 7.998 24.939 1.00 93.44 103 ALA A C 1
ATOM 786 O O . ALA A 1 103 ? -15.056 9.204 25.108 1.00 93.44 103 ALA A O 1
ATOM 787 N N . ALA A 1 104 ? -15.135 7.387 23.775 1.00 96.62 104 ALA A N 1
ATOM 788 C CA . ALA A 1 104 ? -15.847 8.003 22.650 1.00 96.62 104 ALA A CA 1
ATOM 789 C C . ALA A 1 104 ? -16.285 6.957 21.613 1.00 96.62 104 ALA A C 1
ATOM 791 O O . ALA A 1 104 ? -15.763 5.839 21.578 1.00 96.62 104 ALA A O 1
ATOM 792 N N . ALA A 1 105 ? -17.181 7.373 20.718 1.00 97.44 105 ALA A N 1
ATOM 793 C CA . ALA A 1 105 ? -17.630 6.599 19.571 1.00 97.44 105 ALA A CA 1
ATOM 794 C C . ALA A 1 105 ? -17.717 7.476 18.313 1.00 97.44 105 ALA A C 1
ATOM 796 O O . ALA A 1 105 ? -17.973 8.678 18.404 1.00 97.44 105 ALA A O 1
ATOM 797 N N . ILE A 1 106 ? -17.523 6.877 17.139 1.00 98.31 106 ILE A N 1
ATOM 798 C CA . ILE A 1 106 ? -17.751 7.509 15.835 1.00 98.31 106 ILE A CA 1
ATOM 799 C C . ILE A 1 106 ? -18.303 6.480 14.851 1.00 98.31 106 ILE A C 1
ATOM 801 O O . ILE A 1 106 ? -17.905 5.318 14.868 1.00 98.31 106 ILE A O 1
ATOM 805 N N . THR A 1 107 ? -19.211 6.913 13.980 1.00 98.50 107 THR A N 1
ATOM 806 C CA . THR A 1 107 ? -19.694 6.101 12.858 1.00 98.50 107 THR A CA 1
ATOM 807 C C . THR A 1 107 ? -19.145 6.652 11.553 1.00 98.50 107 THR A C 1
ATOM 809 O O . THR A 1 107 ? -19.080 7.867 11.366 1.00 98.50 107 THR A O 1
ATOM 812 N N . PHE A 1 108 ? -18.750 5.763 10.649 1.00 98.44 108 PHE A N 1
ATOM 813 C CA . PHE A 1 108 ? -18.312 6.114 9.304 1.00 98.44 108 PHE A CA 1
ATOM 814 C C . PHE A 1 108 ? -18.681 5.012 8.313 1.00 98.44 108 PHE A C 1
ATOM 816 O O . PHE A 1 108 ? -18.874 3.856 8.690 1.00 98.44 108 PHE A O 1
ATOM 823 N N . ARG A 1 109 ? -18.777 5.365 7.031 1.00 98.50 109 ARG A N 1
ATOM 824 C CA . ARG A 1 109 ? -19.034 4.420 5.941 1.00 98.50 109 ARG A CA 1
ATOM 825 C C . ARG A 1 109 ? -17.812 4.360 5.039 1.00 98.50 109 ARG A C 1
ATOM 827 O O . ARG A 1 109 ? -17.321 5.401 4.612 1.00 98.50 109 ARG A O 1
ATOM 834 N N . THR A 1 110 ? -17.313 3.160 4.774 1.00 98.38 110 THR A N 1
ATOM 835 C CA . THR A 1 110 ? -16.213 2.956 3.825 1.00 98.38 110 THR A CA 1
ATOM 836 C C . THR A 1 110 ? -16.652 3.288 2.405 1.00 98.38 110 THR A C 1
ATOM 838 O O . THR A 1 110 ? -17.825 3.145 2.054 1.00 98.38 110 THR A O 1
ATOM 841 N N . ASP A 1 111 ? -15.701 3.703 1.574 1.00 97.56 111 ASP A N 1
ATOM 842 C CA . ASP A 1 111 ? -15.987 3.987 0.169 1.00 97.56 111 ASP A CA 1
ATOM 843 C C . ASP A 1 111 ? -16.433 2.717 -0.580 1.00 97.56 111 ASP A C 1
ATOM 845 O O . ASP A 1 111 ? -16.203 1.579 -0.154 1.00 97.56 111 ASP A O 1
ATOM 849 N N . SER A 1 112 ? -17.055 2.895 -1.743 1.00 97.06 112 SER A N 1
ATOM 850 C CA . SER A 1 112 ? -17.362 1.783 -2.644 1.00 97.06 112 SER A CA 1
ATOM 851 C C . SER A 1 112 ? -16.112 1.280 -3.373 1.00 97.06 112 SER A C 1
ATOM 853 O O . SER A 1 112 ? -15.222 2.062 -3.705 1.00 97.06 112 SER A O 1
ATOM 855 N N . GLU A 1 113 ? -16.096 -0.002 -3.730 1.00 97.06 113 GLU A N 1
ATOM 856 C CA . GLU A 1 113 ? -15.092 -0.595 -4.617 1.00 97.06 113 GLU A CA 1
ATOM 857 C C . GLU A 1 113 ? -15.794 -1.362 -5.737 1.00 97.06 113 GLU A C 1
ATOM 859 O O . GLU A 1 113 ? -16.694 -2.156 -5.466 1.00 97.06 113 GLU A O 1
ATOM 864 N N . SER A 1 114 ? -15.380 -1.139 -6.985 1.00 96.31 114 SER A N 1
ATOM 865 C CA . SER A 1 114 ? -15.964 -1.813 -8.148 1.00 96.31 114 SER A CA 1
ATOM 866 C C . SER A 1 114 ? -15.404 -3.227 -8.333 1.00 96.31 114 SER A C 1
ATOM 868 O O . SER A 1 114 ? -16.161 -4.191 -8.422 1.00 96.31 114 SER A O 1
ATOM 870 N N . PHE A 1 115 ? -14.076 -3.362 -8.362 1.00 96.94 115 PHE A N 1
ATOM 871 C CA . PHE A 1 115 ? -13.384 -4.627 -8.605 1.00 96.94 115 PHE A CA 1
ATOM 872 C C . PHE A 1 115 ? -12.089 -4.729 -7.793 1.00 96.94 115 PHE A C 1
ATOM 874 O O . PHE A 1 115 ? -11.367 -3.746 -7.621 1.00 96.94 115 PHE A O 1
ATOM 881 N N . THR A 1 116 ? -11.748 -5.949 -7.367 1.00 98.31 116 THR A N 1
ATOM 882 C CA . THR A 1 116 ? -10.421 -6.287 -6.831 1.00 98.31 116 THR A CA 1
ATOM 883 C C . THR A 1 116 ? -9.621 -7.050 -7.883 1.00 98.31 116 THR A C 1
ATOM 885 O O . THR A 1 116 ? -9.994 -8.156 -8.272 1.00 98.31 116 THR A O 1
ATOM 888 N N . LEU A 1 117 ? -8.487 -6.496 -8.297 1.00 98.69 117 LEU A N 1
ATOM 889 C CA . LEU A 1 117 ? -7.512 -7.138 -9.170 1.00 98.69 117 LEU A CA 1
ATOM 890 C C . LEU A 1 117 ? -6.374 -7.688 -8.310 1.00 98.69 117 LEU A C 1
ATOM 892 O O . LEU A 1 117 ? -5.452 -6.966 -7.936 1.00 98.69 117 LEU A O 1
ATOM 896 N N . ASN A 1 118 ? -6.440 -8.975 -7.977 1.00 98.81 118 ASN A N 1
ATOM 897 C CA . ASN A 1 118 ? -5.339 -9.657 -7.300 1.00 98.81 118 ASN A CA 1
ATOM 898 C C . ASN A 1 118 ? -4.204 -9.910 -8.298 1.00 98.81 118 ASN A C 1
ATOM 900 O O . ASN A 1 118 ? -4.428 -10.577 -9.306 1.00 98.81 118 ASN A O 1
ATOM 904 N N . VAL A 1 119 ? -2.992 -9.431 -8.006 1.00 98.88 119 VAL A N 1
ATOM 905 C CA . VAL A 1 119 ? -1.828 -9.554 -8.908 1.00 98.88 119 VAL A CA 1
ATOM 906 C C . VAL A 1 119 ? -1.497 -11.002 -9.290 1.00 98.88 119 VAL A C 1
ATOM 908 O O . VAL A 1 119 ? -0.982 -11.244 -10.380 1.00 98.88 119 VAL A O 1
ATOM 911 N N . ARG A 1 120 ? -1.870 -11.990 -8.464 1.00 98.75 120 ARG A N 1
ATOM 912 C CA . ARG A 1 120 ? -1.701 -13.417 -8.790 1.00 98.75 120 ARG A CA 1
ATOM 913 C C . ARG A 1 120 ? -2.539 -13.866 -9.984 1.00 98.75 120 ARG A C 1
ATOM 915 O O . ARG A 1 120 ? -2.103 -14.719 -10.747 1.00 98.75 120 ARG A O 1
ATOM 922 N N . ALA A 1 121 ? -3.708 -13.259 -10.195 1.00 98.75 121 ALA A N 1
ATOM 923 C CA . ALA A 1 121 ? -4.530 -13.524 -11.377 1.00 98.75 121 ALA A CA 1
ATOM 924 C C . ALA A 1 121 ? -3.874 -13.017 -12.676 1.00 98.75 121 ALA A C 1
ATOM 926 O O . ALA A 1 121 ? -4.248 -13.450 -13.761 1.00 98.75 121 ALA A O 1
ATOM 927 N N . PHE A 1 122 ? -2.877 -12.134 -12.560 1.00 98.75 122 PHE A N 1
ATOM 928 C CA . PHE A 1 122 ? -2.077 -11.603 -13.665 1.00 98.75 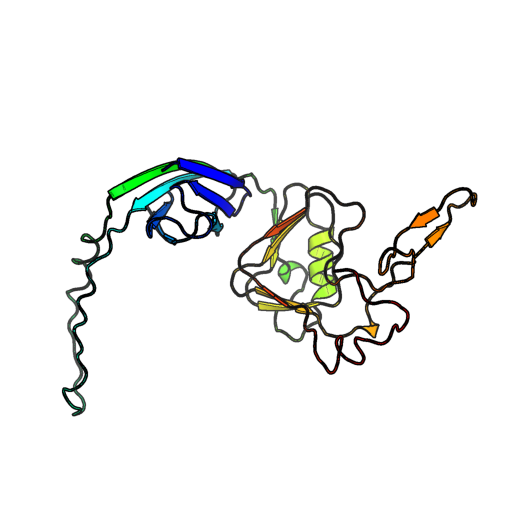122 PHE A CA 1
ATOM 929 C C . PHE A 1 122 ? -0.724 -12.317 -13.807 1.00 98.75 122 PHE A C 1
ATOM 931 O O . PHE A 1 122 ? 0.107 -11.898 -14.607 1.00 98.75 122 PHE A O 1
ATOM 938 N N . GLY A 1 123 ? -0.503 -13.398 -13.049 1.00 98.62 123 GLY A N 1
ATOM 939 C CA . GLY A 1 123 ? 0.697 -14.232 -13.135 1.00 98.62 123 GLY A CA 1
ATOM 940 C C . GLY A 1 123 ? 1.784 -13.923 -12.107 1.00 98.62 123 GLY A C 1
ATOM 941 O O . GLY A 1 123 ? 2.826 -14.571 -12.153 1.00 98.62 123 GLY A O 1
ATOM 942 N N . ALA A 1 124 ? 1.561 -12.988 -11.176 1.00 98.75 124 ALA A N 1
ATOM 943 C CA . ALA A 1 124 ? 2.519 -12.741 -10.103 1.00 98.75 124 ALA A CA 1
ATOM 944 C C . ALA A 1 124 ? 2.582 -13.955 -9.166 1.00 98.75 124 ALA A C 1
ATOM 946 O O . ALA A 1 124 ? 1.540 -14.494 -8.777 1.00 98.75 124 ALA A O 1
ATOM 947 N N . LYS A 1 125 ? 3.781 -14.373 -8.769 1.00 98.69 125 LYS A N 1
ATOM 948 C CA . LYS A 1 125 ? 3.972 -15.518 -7.875 1.00 98.69 125 LYS A CA 1
ATOM 949 C C . LYS A 1 125 ? 4.114 -15.089 -6.423 1.00 98.69 125 LYS A C 1
ATOM 951 O O . LYS A 1 125 ? 3.457 -15.674 -5.556 1.00 98.69 125 LYS A O 1
ATOM 956 N N . GLY A 1 126 ? 4.897 -14.044 -6.153 1.00 98.50 126 GLY A N 1
ATOM 957 C CA . GLY A 1 126 ? 5.188 -13.624 -4.785 1.00 98.50 126 GLY A CA 1
ATOM 958 C C . GLY A 1 126 ? 6.049 -14.635 -4.020 1.00 98.50 126 GLY A C 1
ATOM 959 O O . GLY A 1 126 ? 5.845 -14.818 -2.817 1.00 98.50 126 GLY A O 1
ATOM 960 N N . ASP A 1 127 ? 6.948 -15.329 -4.723 1.00 98.56 127 ASP A N 1
ATOM 961 C CA . ASP A 1 127 ? 7.834 -16.382 -4.203 1.00 98.56 127 ASP A CA 1
ATOM 962 C C . ASP A 1 127 ? 9.226 -15.872 -3.781 1.00 98.56 127 ASP A C 1
ATOM 964 O O . ASP A 1 127 ? 10.013 -16.633 -3.228 1.00 98.56 127 ASP A O 1
ATOM 968 N N . GLY A 1 128 ? 9.523 -14.588 -3.991 1.00 98.06 128 GLY A N 1
ATOM 969 C CA . GLY A 1 128 ? 10.807 -13.958 -3.674 1.00 98.06 128 GLY A CA 1
ATOM 970 C C . GLY A 1 128 ? 11.899 -14.167 -4.721 1.00 98.06 128 GLY A C 1
ATOM 971 O O . GLY A 1 128 ? 13.015 -13.694 -4.519 1.00 98.06 128 GLY A O 1
ATOM 972 N N . GLU A 1 129 ? 11.590 -14.828 -5.838 1.00 97.12 129 GLU A N 1
ATOM 973 C CA . GLU A 1 129 ? 12.560 -15.163 -6.889 1.00 97.12 129 GLU A CA 1
ATOM 974 C C . GLU A 1 129 ? 12.079 -14.734 -8.280 1.00 97.12 129 GLU A C 1
ATOM 976 O O . GLU A 1 129 ? 12.854 -14.213 -9.085 1.00 97.12 129 GLU A O 1
ATOM 981 N N . THR A 1 130 ? 10.797 -14.946 -8.573 1.00 97.94 130 THR A N 1
ATOM 982 C CA . THR A 1 130 ? 10.192 -14.632 -9.864 1.00 97.94 130 THR A CA 1
ATOM 983 C C . THR A 1 130 ? 10.073 -13.123 -10.050 1.00 97.94 130 THR A C 1
ATOM 985 O O . THR A 1 130 ? 9.596 -12.409 -9.175 1.00 97.94 130 THR A O 1
ATOM 988 N N . ASP A 1 131 ? 10.459 -12.646 -11.234 1.00 97.62 131 ASP A N 1
ATOM 989 C CA . ASP A 1 131 ? 10.212 -11.272 -11.664 1.00 97.62 131 ASP A CA 1
ATOM 990 C C . ASP A 1 131 ? 8.709 -11.038 -11.883 1.00 97.62 131 ASP A C 1
ATOM 992 O O . ASP A 1 131 ? 8.147 -11.390 -12.923 1.00 97.62 131 ASP A O 1
ATOM 996 N N . ASP A 1 132 ? 8.063 -10.437 -10.888 1.00 98.69 132 ASP A N 1
ATOM 997 C CA . ASP A 1 132 ? 6.632 -10.149 -10.866 1.00 98.69 132 ASP A CA 1
ATOM 998 C C . ASP A 1 132 ? 6.296 -8.789 -11.508 1.00 98.69 132 ASP A C 1
ATOM 1000 O O . ASP A 1 132 ? 5.121 -8.409 -11.573 1.00 98.69 132 ASP A O 1
ATOM 1004 N N . THR A 1 133 ? 7.297 -8.057 -12.027 1.00 98.25 133 THR A N 1
ATOM 1005 C CA . THR A 1 133 ? 7.144 -6.682 -12.542 1.00 98.25 133 THR A CA 1
ATOM 1006 C C . THR A 1 133 ? 6.010 -6.574 -13.556 1.00 98.25 133 THR A C 1
ATOM 1008 O O . THR A 1 133 ? 5.118 -5.737 -13.415 1.00 98.25 133 THR A O 1
ATOM 1011 N N . LEU A 1 134 ? 6.012 -7.439 -14.576 1.00 98.31 134 LEU A N 1
ATOM 1012 C CA . LEU A 1 134 ? 5.033 -7.368 -15.659 1.00 98.31 134 LEU A CA 1
ATOM 1013 C C . LEU A 1 134 ? 3.622 -7.725 -15.181 1.00 98.31 134 LEU A C 1
ATOM 1015 O O . LEU A 1 134 ? 2.657 -7.082 -15.593 1.00 98.31 134 LEU A O 1
ATOM 1019 N N . ALA A 1 135 ? 3.491 -8.716 -14.298 1.00 98.81 135 ALA A N 1
ATOM 1020 C CA . ALA A 1 135 ? 2.200 -9.126 -13.756 1.00 98.81 135 ALA A CA 1
ATOM 1021 C C . ALA A 1 135 ? 1.567 -8.005 -12.920 1.00 98.81 135 ALA A C 1
ATOM 1023 O O . ALA A 1 135 ? 0.396 -7.663 -13.108 1.00 98.81 135 ALA A O 1
ATOM 1024 N N . ILE A 1 136 ? 2.362 -7.372 -12.052 1.00 98.81 136 ILE A N 1
ATOM 1025 C CA . ILE A 1 136 ? 1.907 -6.252 -11.223 1.00 98.81 136 ILE A CA 1
ATOM 1026 C C . ILE A 1 136 ? 1.580 -5.036 -12.098 1.00 98.81 136 ILE A C 1
ATOM 1028 O O . ILE A 1 136 ? 0.508 -4.447 -11.947 1.00 98.81 136 ILE A O 1
ATOM 1032 N N . GLN A 1 137 ? 2.438 -4.691 -13.063 1.00 98.75 137 GLN A N 1
ATOM 1033 C CA . GLN A 1 137 ? 2.180 -3.581 -13.983 1.00 98.75 137 GLN A CA 1
ATOM 1034 C C . GLN A 1 137 ? 0.916 -3.814 -14.823 1.00 98.75 137 GLN A C 1
ATOM 1036 O O . GLN A 1 137 ? 0.142 -2.883 -15.051 1.00 98.75 137 GLN A O 1
ATOM 1041 N N . THR A 1 138 ? 0.668 -5.056 -15.248 1.00 98.81 138 THR A N 1
ATOM 1042 C CA . THR A 1 138 ? -0.552 -5.418 -15.981 1.00 98.81 138 THR A CA 1
ATOM 1043 C C . THR A 1 138 ? -1.788 -5.208 -15.112 1.00 98.81 138 THR A C 1
ATOM 1045 O O . THR A 1 138 ? -2.753 -4.603 -15.579 1.00 98.81 138 THR A O 1
ATOM 1048 N N . ALA A 1 139 ? -1.749 -5.613 -13.839 1.00 98.81 139 ALA A N 1
ATOM 1049 C CA . ALA A 1 139 ? -2.843 -5.368 -12.901 1.00 98.81 139 ALA A CA 1
ATOM 1050 C C . ALA A 1 139 ? -3.098 -3.863 -12.684 1.00 98.81 139 ALA A C 1
ATOM 1052 O O . ALA A 1 139 ? -4.250 -3.428 -12.717 1.00 98.81 139 ALA A O 1
ATOM 1053 N N . ILE A 1 140 ? -2.042 -3.052 -12.527 1.00 98.69 140 ILE A N 1
ATOM 1054 C CA . ILE A 1 140 ? -2.143 -1.583 -12.414 1.00 98.69 140 ILE A CA 1
ATOM 1055 C C . ILE A 1 140 ? -2.813 -0.987 -13.652 1.00 98.69 140 ILE A C 1
ATOM 1057 O O . ILE A 1 140 ? -3.790 -0.240 -13.538 1.00 98.69 140 ILE A O 1
ATOM 1061 N N . ASN A 1 141 ? -2.334 -1.354 -14.840 1.00 98.44 141 ASN A N 1
ATOM 1062 C CA . ASN A 1 141 ? -2.849 -0.829 -16.100 1.00 98.44 141 ASN A CA 1
ATOM 1063 C C . ASN A 1 141 ? -4.314 -1.235 -16.323 1.00 98.44 141 ASN A C 1
ATOM 1065 O O . ASN A 1 141 ? -5.131 -0.390 -16.700 1.00 98.44 141 ASN A O 1
ATOM 1069 N N . ALA A 1 142 ? -4.663 -2.487 -16.013 1.00 98.31 142 ALA A N 1
ATOM 1070 C CA . ALA A 1 142 ? -6.007 -3.038 -16.172 1.00 98.31 142 ALA A CA 1
ATOM 1071 C C . ALA A 1 142 ? -7.013 -2.565 -15.107 1.00 98.31 142 ALA A C 1
ATOM 1073 O O . ALA A 1 142 ? -8.216 -2.733 -15.302 1.00 98.31 142 ALA A O 1
ATOM 1074 N N . CYS A 1 143 ? -6.558 -1.975 -13.994 1.00 98.19 143 CYS A N 1
ATOM 1075 C CA . CYS A 1 143 ? -7.435 -1.591 -12.888 1.00 98.19 143 CYS A CA 1
ATOM 1076 C C . CYS A 1 143 ? -8.496 -0.565 -13.329 1.00 98.19 143 CYS A C 1
ATOM 1078 O O . CYS A 1 143 ? -8.134 0.528 -13.769 1.00 98.19 143 CYS A O 1
ATOM 1080 N N . PRO A 1 144 ? -9.801 -0.872 -13.257 1.00 96.69 144 PRO A N 1
ATOM 1081 C CA . PRO A 1 144 ? -10.837 0.065 -13.675 1.00 96.69 144 PRO A CA 1
ATOM 1082 C C . PRO A 1 144 ? -10.980 1.224 -12.671 1.00 96.69 144 PRO A C 1
ATOM 1084 O O . PRO A 1 144 ? -10.498 1.126 -11.539 1.00 96.69 144 PRO A O 1
ATOM 1087 N N . PRO A 1 145 ? -11.676 2.316 -13.039 1.00 92.56 145 PRO A N 1
ATOM 1088 C CA . PRO A 1 145 ? -12.068 3.347 -12.081 1.00 92.56 145 PRO A CA 1
ATOM 1089 C C . PRO A 1 145 ? -12.770 2.749 -10.853 1.00 92.56 145 PRO A C 1
ATOM 1091 O O . PRO A 1 145 ? -13.562 1.807 -10.970 1.00 92.56 145 PRO A O 1
ATOM 1094 N N . ASN A 1 146 ? -12.464 3.289 -9.670 1.00 92.50 146 ASN A N 1
ATOM 1095 C CA . ASN A 1 146 ? -12.926 2.788 -8.367 1.00 92.50 146 ASN A CA 1
ATOM 1096 C C . ASN A 1 146 ? -12.570 1.314 -8.078 1.00 92.50 146 ASN A C 1
ATOM 1098 O O . ASN A 1 146 ? -13.139 0.707 -7.171 1.00 92.50 146 ASN A O 1
ATOM 1102 N N . GLY A 1 147 ? -11.652 0.727 -8.848 1.00 97.00 147 GLY A N 1
ATOM 1103 C CA . GLY A 1 147 ? -11.082 -0.585 -8.583 1.00 97.00 147 GLY A CA 1
ATOM 1104 C C . GLY A 1 147 ? -9.881 -0.507 -7.645 1.00 97.00 147 GLY A C 1
ATOM 1105 O O . GLY A 1 147 ? -9.383 0.569 -7.300 1.00 97.00 147 GLY A O 1
ATOM 1106 N N . ARG A 1 148 ? -9.387 -1.679 -7.255 1.00 98.19 148 ARG A N 1
ATOM 1107 C CA . ARG A 1 148 ? -8.211 -1.842 -6.401 1.00 98.19 148 ARG A CA 1
ATOM 1108 C C . ARG A 1 148 ? -7.293 -2.921 -6.952 1.00 98.19 148 ARG A C 1
ATOM 1110 O O . ARG A 1 148 ? -7.759 -4.007 -7.288 1.00 98.19 148 ARG A O 1
ATOM 1117 N N . VAL A 1 149 ? -5.991 -2.657 -6.961 1.00 98.75 149 VAL A N 1
ATOM 1118 C CA . VAL A 1 149 ? -4.959 -3.682 -7.148 1.00 98.75 149 VAL A CA 1
ATOM 1119 C C . VAL A 1 149 ? -4.543 -4.210 -5.781 1.00 98.75 149 VAL A C 1
ATOM 1121 O O . VAL A 1 149 ? -4.192 -3.434 -4.895 1.00 98.75 149 VAL A O 1
ATOM 1124 N N . LEU A 1 150 ? -4.599 -5.528 -5.615 1.00 98.81 150 LEU A N 1
ATOM 1125 C CA . LEU A 1 150 ? -4.285 -6.218 -4.369 1.00 98.81 150 LEU A CA 1
ATOM 1126 C C . LEU A 1 150 ? -2.996 -7.025 -4.522 1.00 98.81 150 LEU A C 1
ATOM 1128 O O . LEU A 1 150 ? -2.939 -7.942 -5.347 1.00 98.81 150 LEU A O 1
ATOM 1132 N N . ILE A 1 151 ? -2.013 -6.730 -3.674 1.00 98.81 151 ILE A N 1
ATOM 1133 C CA . ILE A 1 151 ? -0.807 -7.533 -3.470 1.00 98.81 151 ILE A CA 1
ATOM 1134 C C . ILE A 1 151 ? -0.996 -8.330 -2.167 1.00 98.81 151 ILE A C 1
ATOM 1136 O O . ILE A 1 151 ? -0.868 -7.765 -1.077 1.00 98.81 151 ILE A O 1
ATOM 1140 N N . PRO A 1 152 ? -1.359 -9.626 -2.236 1.00 98.69 152 PRO A N 1
ATOM 1141 C CA . PRO A 1 152 ? -1.539 -10.446 -1.042 1.00 98.69 152 PRO A CA 1
ATOM 1142 C C . PRO A 1 152 ? -0.189 -10.853 -0.440 1.00 98.69 152 PRO A C 1
ATOM 1144 O O . PRO A 1 152 ? 0.837 -10.712 -1.093 1.00 98.69 152 PRO A O 1
ATOM 1147 N N . LYS A 1 153 ? -0.187 -11.432 0.766 1.00 98.69 153 LYS A N 1
ATOM 1148 C CA . LYS A 1 153 ? 1.013 -11.986 1.427 1.00 98.69 153 LYS A CA 1
ATOM 1149 C C . LYS A 1 153 ? 1.940 -12.752 0.468 1.00 98.69 153 LYS A C 1
ATOM 1151 O O . LYS A 1 153 ? 1.472 -13.623 -0.273 1.00 98.69 153 LYS A O 1
ATOM 1156 N N . GLY A 1 154 ? 3.239 -12.468 0.540 1.00 98.69 154 GLY A N 1
ATOM 1157 C CA . GLY A 1 154 ? 4.288 -13.026 -0.323 1.00 98.69 154 GLY A CA 1
ATOM 1158 C C . GLY A 1 154 ? 5.413 -12.017 -0.559 1.00 98.69 154 GLY A C 1
ATOM 1159 O O . GLY A 1 154 ? 5.276 -10.854 -0.185 1.00 98.69 154 GLY A O 1
ATOM 1160 N N . VAL A 1 155 ? 6.507 -12.442 -1.190 1.00 98.81 155 VAL A N 1
ATOM 1161 C CA . VAL A 1 155 ? 7.618 -11.555 -1.574 1.00 98.81 155 VAL A CA 1
ATOM 1162 C C . VAL A 1 155 ? 7.616 -11.407 -3.090 1.00 98.81 155 VAL A C 1
ATOM 1164 O O . VAL A 1 155 ? 7.867 -12.369 -3.803 1.00 98.81 155 VAL A O 1
ATOM 1167 N N . TYR A 1 156 ? 7.308 -10.220 -3.593 1.00 98.75 156 TYR A N 1
ATOM 1168 C CA . TYR A 1 156 ? 7.159 -9.951 -5.020 1.00 98.75 156 TYR A CA 1
ATOM 1169 C C . TYR A 1 156 ? 8.372 -9.183 -5.510 1.00 98.75 156 TYR A C 1
ATOM 1171 O O . TYR A 1 156 ? 8.575 -8.033 -5.105 1.00 98.75 156 TYR A O 1
ATOM 1179 N N . MET A 1 157 ? 9.174 -9.814 -6.365 1.00 98.25 157 MET A N 1
ATOM 1180 C CA . MET A 1 157 ? 10.359 -9.171 -6.922 1.00 98.25 157 MET A CA 1
ATOM 1181 C C . MET A 1 157 ? 9.949 -8.271 -8.081 1.00 98.25 157 MET A C 1
ATOM 1183 O O . MET A 1 157 ? 9.229 -8.704 -8.980 1.00 98.25 157 MET A O 1
ATOM 1187 N N . PHE A 1 158 ? 10.409 -7.023 -8.085 1.00 97.12 158 PHE A N 1
ATOM 1188 C CA . PHE A 1 158 ? 10.108 -6.088 -9.168 1.00 97.12 158 PHE A CA 1
ATOM 1189 C C . PHE A 1 158 ? 11.298 -5.187 -9.510 1.00 97.12 158 PHE A C 1
ATOM 1191 O O . PHE A 1 158 ? 12.112 -4.856 -8.650 1.00 97.12 158 PHE A O 1
ATOM 1198 N N . THR A 1 159 ? 11.385 -4.744 -10.764 1.00 94.69 159 THR A N 1
ATOM 1199 C CA . THR A 1 159 ? 12.372 -3.739 -11.187 1.00 94.69 159 THR A CA 1
ATOM 1200 C C . THR A 1 159 ? 11.849 -2.327 -10.911 1.00 94.69 159 THR A C 1
ATOM 1202 O O . THR A 1 159 ? 12.410 -1.599 -10.095 1.00 94.69 159 THR A O 1
ATOM 1205 N N . CYS A 1 160 ? 10.748 -1.939 -11.561 1.00 94.75 160 CYS A N 1
ATOM 1206 C CA . CYS A 1 160 ? 10.079 -0.651 -11.374 1.00 94.75 160 CYS A CA 1
ATOM 1207 C C . CYS A 1 160 ? 8.597 -0.742 -11.761 1.00 94.75 160 CYS A C 1
ATOM 1209 O O . CYS A 1 160 ? 8.229 -1.562 -12.603 1.00 94.75 160 CYS A O 1
ATOM 1211 N N . LEU A 1 161 ? 7.756 0.122 -11.194 1.00 97.25 161 LEU A N 1
ATOM 1212 C CA . LEU A 1 161 ? 6.325 0.204 -11.493 1.00 97.25 161 LEU A CA 1
ATOM 1213 C C . LEU A 1 161 ? 5.917 1.639 -11.825 1.00 97.25 161 LEU A C 1
ATOM 1215 O O . LEU A 1 161 ? 6.311 2.584 -11.140 1.00 97.25 161 LEU A O 1
ATOM 1219 N N . PHE A 1 162 ? 5.064 1.786 -12.834 1.00 97.19 162 PHE A N 1
ATOM 1220 C CA . PHE A 1 162 ? 4.416 3.042 -13.190 1.00 97.19 162 PHE A CA 1
ATOM 1221 C C . PHE A 1 162 ? 2.974 3.045 -12.696 1.00 97.19 162 PHE A C 1
ATOM 1223 O O . PHE A 1 162 ? 2.178 2.166 -13.0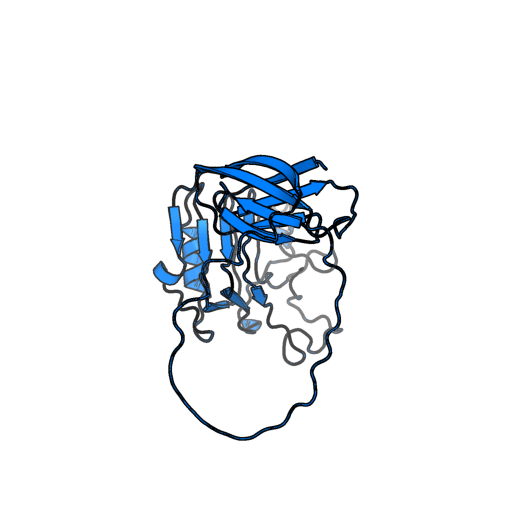37 1.00 97.19 162 PHE A O 1
ATOM 1230 N N . LEU A 1 163 ? 2.641 4.044 -11.886 1.00 97.50 163 LEU A N 1
AT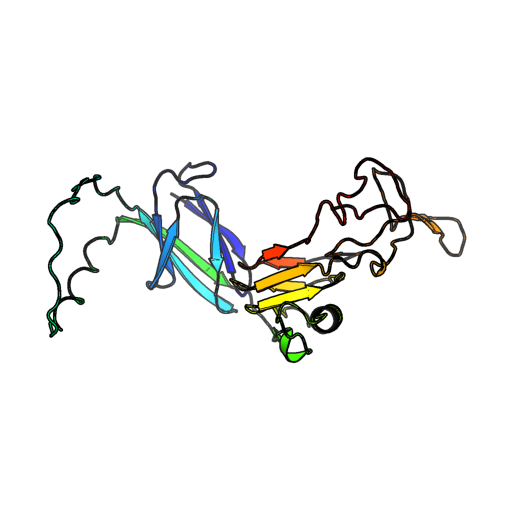OM 1231 C CA . LEU A 1 163 ? 1.296 4.253 -11.370 1.00 97.50 163 LEU A CA 1
ATOM 1232 C C . LEU A 1 163 ? 0.414 4.917 -12.432 1.00 97.50 163 LEU A C 1
ATOM 1234 O O . LEU A 1 163 ? 0.905 5.538 -13.374 1.00 97.50 163 LEU A O 1
ATOM 1238 N N . LYS A 1 164 ? -0.904 4.832 -12.243 1.00 97.06 164 LYS A N 1
ATOM 1239 C CA . LYS A 1 164 ? -1.892 5.535 -13.069 1.00 97.06 164 LYS A CA 1
ATOM 1240 C C . LYS A 1 164 ? -2.913 6.269 -12.206 1.00 97.06 164 LYS A C 1
ATOM 1242 O O . LYS A 1 164 ? -3.085 5.921 -11.041 1.00 97.06 164 LYS A O 1
ATOM 1247 N N . SER A 1 165 ? -3.614 7.242 -12.782 1.00 97.56 165 SER A N 1
ATOM 1248 C CA . SER A 1 165 ? -4.649 7.996 -12.068 1.00 97.56 165 SER A CA 1
ATOM 1249 C C . SER A 1 165 ? -5.792 7.110 -11.564 1.00 97.56 165 SER A C 1
ATOM 1251 O O . SER A 1 165 ? -6.202 6.169 -12.248 1.00 97.56 165 SER A O 1
ATOM 1253 N N . GLY A 1 166 ? -6.328 7.433 -10.386 1.00 96.38 166 GLY A N 1
ATOM 1254 C CA . GLY A 1 166 ? -7.417 6.687 -9.749 1.00 96.38 166 GLY A CA 1
ATOM 1255 C C . GLY A 1 166 ? -6.999 5.330 -9.169 1.00 96.38 166 GLY A C 1
ATOM 1256 O O . GLY A 1 166 ? -7.859 4.495 -8.873 1.00 96.38 166 GLY A O 1
ATOM 1257 N N . LEU A 1 167 ? -5.699 5.059 -9.037 1.00 97.88 167 LEU A N 1
ATOM 1258 C CA . LEU A 1 167 ? -5.203 3.777 -8.548 1.00 97.88 167 LEU A CA 1
ATOM 1259 C C . LEU A 1 167 ? -5.319 3.680 -7.023 1.00 97.88 167 LEU A C 1
ATOM 1261 O O . LEU A 1 167 ? -4.749 4.484 -6.292 1.00 97.88 167 LEU A O 1
ATOM 1265 N N . ARG A 1 168 ? -5.965 2.612 -6.551 1.00 98.06 168 ARG A N 1
ATOM 1266 C CA . ARG A 1 168 ? -5.837 2.110 -5.178 1.00 98.06 168 ARG A CA 1
ATOM 1267 C C . ARG A 1 168 ? -4.960 0.857 -5.201 1.00 98.06 168 ARG A C 1
ATOM 1269 O O . ARG A 1 168 ? -5.382 -0.160 -5.749 1.00 98.06 168 ARG A O 1
ATOM 1276 N N . LEU A 1 169 ? -3.754 0.931 -4.646 1.00 98.25 169 LEU A N 1
ATOM 1277 C CA . LEU A 1 169 ? -2.816 -0.187 -4.539 1.00 98.25 169 LEU A CA 1
ATOM 1278 C C . LEU A 1 169 ? -2.671 -0.586 -3.070 1.00 98.25 169 LEU A C 1
ATOM 1280 O O . LEU A 1 169 ? -2.176 0.193 -2.258 1.00 98.25 169 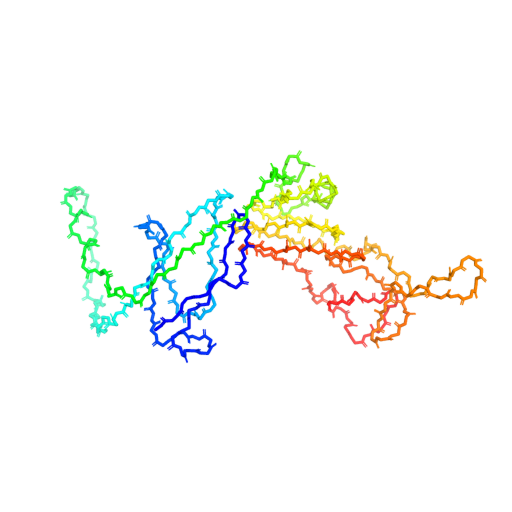LEU A O 1
ATOM 1284 N N . GLU A 1 170 ? -3.108 -1.798 -2.741 1.00 98.44 170 GLU A N 1
ATOM 1285 C CA . GLU A 1 170 ? -3.030 -2.337 -1.385 1.00 98.44 170 GLU A CA 1
ATOM 1286 C C . GLU A 1 170 ? -1.960 -3.422 -1.283 1.00 98.44 170 GLU A C 1
ATOM 1288 O O . GLU A 1 170 ? -2.004 -4.417 -2.013 1.00 98.44 170 GLU A O 1
ATOM 1293 N N . LEU A 1 171 ? -1.044 -3.259 -0.328 1.00 98.56 171 LEU A N 1
ATOM 1294 C CA . LEU A 1 171 ? -0.134 -4.312 0.108 1.00 98.56 171 LEU A CA 1
ATOM 1295 C C . LEU A 1 171 ? -0.681 -4.904 1.406 1.00 98.56 171 LEU A C 1
ATOM 1297 O O . LEU A 1 171 ? -0.690 -4.245 2.446 1.00 98.56 171 LEU A O 1
ATOM 1301 N N . MET A 1 172 ? -1.148 -6.151 1.356 1.00 98.25 172 MET A N 1
ATOM 1302 C CA . MET A 1 172 ? -1.628 -6.829 2.560 1.00 98.25 172 MET A CA 1
ATOM 1303 C C . MET A 1 172 ? -0.498 -7.010 3.575 1.00 98.25 172 MET A C 1
ATOM 1305 O O . MET A 1 172 ? 0.681 -7.026 3.222 1.00 98.25 172 MET A O 1
ATOM 1309 N N . ARG A 1 173 ? -0.869 -7.226 4.839 1.00 97.69 173 ARG A N 1
ATOM 1310 C CA . ARG A 1 173 ? 0.060 -7.697 5.868 1.00 97.69 173 ARG A CA 1
ATOM 1311 C C . ARG A 1 173 ? 0.895 -8.872 5.345 1.00 97.69 173 ARG A C 1
ATOM 1313 O O . ARG A 1 173 ? 0.369 -9.764 4.677 1.00 97.69 173 ARG A O 1
ATOM 1320 N N . ASP A 1 174 ? 2.190 -8.848 5.649 1.00 98.38 174 ASP A N 1
ATOM 1321 C CA . ASP A 1 174 ? 3.205 -9.803 5.180 1.00 98.38 174 ASP A CA 1
ATOM 1322 C C . ASP A 1 174 ? 3.437 -9.828 3.652 1.00 98.38 174 ASP A C 1
ATOM 1324 O O . ASP A 1 174 ? 4.117 -10.725 3.145 1.00 98.38 174 ASP A O 1
ATOM 1328 N N . ALA A 1 175 ? 2.879 -8.891 2.883 1.00 98.75 175 ALA A N 1
ATOM 1329 C CA . ALA A 1 175 ? 3.311 -8.666 1.508 1.00 98.75 175 ALA A CA 1
ATOM 1330 C C . ALA A 1 175 ? 4.587 -7.819 1.514 1.00 98.75 175 ALA A C 1
ATOM 1332 O O . ALA A 1 175 ? 4.637 -6.771 2.155 1.00 98.75 175 ALA A O 1
ATOM 1333 N N . VAL A 1 176 ? 5.607 -8.253 0.781 1.00 98.75 176 VAL A N 1
ATOM 1334 C CA . VAL A 1 176 ? 6.843 -7.502 0.568 1.00 98.75 176 VAL A CA 1
ATOM 1335 C C . VAL A 1 176 ? 6.981 -7.254 -0.923 1.00 98.75 176 VAL A C 1
ATOM 1337 O O . VAL A 1 176 ? 7.168 -8.188 -1.696 1.00 98.75 176 VAL A O 1
ATOM 1340 N N . LEU A 1 177 ? 6.880 -5.999 -1.337 1.00 98.19 177 LEU A N 1
ATOM 1341 C CA . LEU A 1 177 ? 7.201 -5.577 -2.693 1.00 98.19 177 LEU A CA 1
ATOM 1342 C C . LEU A 1 177 ? 8.686 -5.202 -2.712 1.00 98.19 177 LEU A C 1
ATOM 1344 O O . LEU A 1 177 ? 9.061 -4.157 -2.180 1.00 98.19 177 LEU A O 1
ATOM 1348 N N . LYS A 1 178 ? 9.535 -6.082 -3.251 1.00 97.56 178 LYS A N 1
ATOM 1349 C CA . LYS A 1 178 ? 10.994 -6.016 -3.109 1.00 97.56 178 LYS A CA 1
ATOM 1350 C C . LYS A 1 178 ? 11.693 -5.736 -4.433 1.00 97.56 178 LYS A C 1
ATOM 1352 O O . LYS A 1 178 ? 11.481 -6.449 -5.411 1.00 97.56 178 LYS A O 1
ATOM 1357 N N . ASN A 1 179 ? 12.563 -4.729 -4.466 1.00 95.00 179 ASN A N 1
ATOM 1358 C CA . ASN A 1 179 ? 13.340 -4.455 -5.665 1.00 95.00 179 ASN A CA 1
ATOM 1359 C C . ASN A 1 179 ? 14.313 -5.606 -5.973 1.00 95.00 179 ASN A C 1
ATOM 1361 O O . ASN A 1 179 ? 14.970 -6.152 -5.088 1.00 95.00 179 ASN A O 1
ATOM 1365 N N . ASP A 1 180 ? 14.436 -5.955 -7.245 1.00 91.69 180 ASP A N 1
ATOM 1366 C CA . ASP A 1 180 ? 15.304 -7.031 -7.730 1.00 91.69 180 ASP A CA 1
ATOM 1367 C C . ASP A 1 180 ? 16.806 -6.702 -7.755 1.00 91.69 180 ASP A C 1
ATOM 1369 O O . ASP A 1 180 ? 17.617 -7.588 -8.017 1.00 91.69 180 ASP A O 1
ATOM 1373 N N . GLY A 1 181 ? 17.190 -5.453 -7.476 1.00 87.12 181 GLY A N 1
ATOM 1374 C CA . GLY A 1 181 ? 18.577 -4.990 -7.492 1.00 87.12 181 GLY A CA 1
ATOM 1375 C C . GLY A 1 181 ? 19.191 -4.856 -8.891 1.00 87.12 181 GLY A C 1
ATOM 1376 O O . GLY A 1 181 ? 20.376 -4.538 -8.999 1.00 87.12 181 GLY A O 1
ATOM 1377 N N . ARG A 1 182 ? 18.423 -5.072 -9.968 1.00 84.44 182 ARG A N 1
ATOM 1378 C CA . ARG A 1 182 ? 18.901 -5.034 -11.361 1.00 84.44 182 ARG A CA 1
ATOM 1379 C C . ARG A 1 182 ? 18.826 -3.615 -11.909 1.00 84.44 182 ARG A C 1
ATOM 1381 O O . ARG A 1 182 ? 17.930 -3.251 -12.669 1.00 84.44 182 ARG A O 1
ATOM 1388 N N . THR A 1 183 ? 19.768 -2.784 -11.475 1.00 78.06 183 THR A N 1
ATOM 1389 C CA . THR A 1 183 ? 19.822 -1.357 -11.829 1.00 78.06 183 THR A CA 1
ATOM 1390 C C . THR A 1 183 ? 20.057 -1.112 -13.320 1.00 78.06 183 THR A C 1
ATOM 1392 O O . THR A 1 183 ? 19.599 -0.106 -13.854 1.00 78.06 183 THR A O 1
ATOM 1395 N N . ASP A 1 184 ? 20.686 -2.063 -14.011 1.00 82.25 184 ASP A N 1
ATOM 1396 C CA . ASP A 1 184 ? 20.880 -2.087 -15.464 1.00 82.25 184 ASP A CA 1
ATOM 1397 C C . ASP A 1 184 ? 19.563 -2.163 -16.250 1.00 82.25 184 ASP A C 1
ATOM 1399 O O . ASP A 1 184 ? 19.522 -1.804 -17.426 1.00 82.25 184 ASP A O 1
ATOM 1403 N N . ARG A 1 185 ? 18.476 -2.599 -15.603 1.00 86.69 185 ARG A N 1
ATOM 1404 C CA . ARG A 1 185 ? 17.146 -2.714 -16.209 1.00 86.69 185 ARG A CA 1
ATOM 1405 C C . ARG A 1 185 ? 16.256 -1.503 -15.981 1.00 86.69 185 ARG A C 1
ATOM 1407 O O . ARG A 1 185 ? 15.150 -1.479 -16.517 1.00 86.69 185 ARG A O 1
ATOM 1414 N N . LEU A 1 186 ? 16.693 -0.518 -15.196 1.00 89.06 186 LEU A N 1
ATOM 1415 C CA . LEU A 1 186 ? 15.868 0.650 -14.911 1.00 89.06 186 LEU A CA 1
ATOM 1416 C C . LEU A 1 186 ? 15.785 1.576 -16.127 1.00 89.06 186 LEU A C 1
ATOM 1418 O O . LEU A 1 186 ? 16.822 2.087 -16.564 1.00 89.06 186 LEU A O 1
ATOM 1422 N N . PRO A 1 187 ? 14.568 1.861 -16.628 1.00 90.38 187 PRO A N 1
ATOM 1423 C CA . PRO A 1 187 ? 14.369 2.850 -17.675 1.00 90.38 187 PRO A CA 1
ATOM 1424 C C . PRO A 1 187 ? 14.930 4.226 -17.305 1.00 90.38 187 PRO A C 1
ATOM 1426 O O . PRO A 1 187 ? 15.057 4.573 -16.127 1.00 90.38 187 PRO A O 1
ATOM 1429 N N . LEU A 1 188 ? 15.213 5.021 -18.335 1.00 91.12 188 LEU A N 1
ATOM 1430 C CA . LEU A 1 188 ? 15.649 6.406 -18.197 1.00 91.12 188 LEU A CA 1
ATOM 1431 C C . LEU A 1 188 ? 14.475 7.365 -18.348 1.00 91.12 188 LEU A C 1
ATOM 1433 O O . LEU A 1 188 ? 13.624 7.193 -19.220 1.00 91.12 188 LEU A O 1
ATOM 1437 N N . LEU A 1 189 ? 14.482 8.407 -17.526 1.00 91.38 189 LEU A N 1
ATOM 1438 C CA . LEU A 1 189 ? 13.731 9.633 -17.734 1.00 91.38 189 LEU A CA 1
ATOM 1439 C C . LEU A 1 189 ? 14.705 10.677 -18.290 1.00 91.38 189 LEU A C 1
ATOM 1441 O O . LEU A 1 189 ? 15.581 11.126 -17.541 1.00 91.38 189 LEU A O 1
ATOM 1445 N N . PRO A 1 190 ? 14.582 11.048 -19.578 1.00 92.19 190 PRO A N 1
ATOM 1446 C CA . PRO A 1 190 ? 15.382 12.113 -20.170 1.00 92.19 190 PRO A CA 1
ATOM 1447 C C . PRO A 1 190 ? 15.231 13.420 -19.397 1.00 92.19 190 PRO A C 1
ATOM 1449 O O . PRO A 1 190 ? 14.114 13.794 -19.040 1.00 92.19 190 PRO A O 1
ATOM 1452 N N . GLY A 1 191 ? 16.334 14.126 -19.158 1.00 90.94 191 GLY A N 1
ATOM 1453 C CA . GLY A 1 191 ? 16.331 15.394 -18.432 1.00 90.94 191 GLY A CA 1
ATOM 1454 C C . GLY A 1 191 ? 15.457 16.444 -19.113 1.00 90.94 191 GLY A C 1
ATOM 1455 O O . GLY A 1 191 ? 14.543 16.995 -18.503 1.00 90.94 191 GLY A O 1
ATOM 1456 N N . VAL A 1 192 ? 15.706 16.65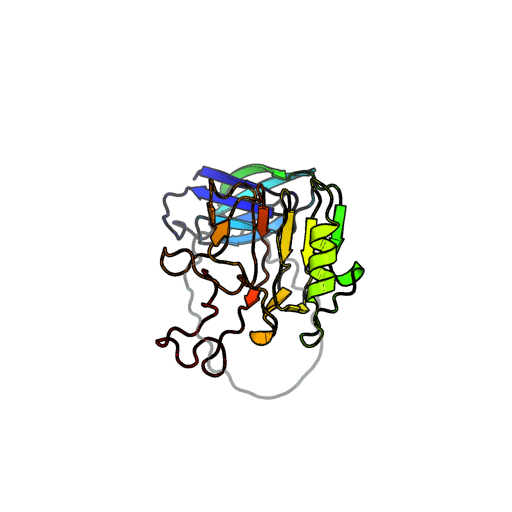9 -20.403 1.00 92.31 192 VAL A N 1
ATOM 1457 C CA . VAL A 1 192 ? 14.969 17.597 -21.253 1.00 92.31 192 VAL A CA 1
ATOM 1458 C C . VAL A 1 192 ? 14.452 16.863 -22.482 1.00 92.31 192 VAL A C 1
ATOM 1460 O O . VAL A 1 192 ? 15.198 16.153 -23.154 1.00 92.31 192 VAL A O 1
ATOM 1463 N N . ILE A 1 193 ? 13.179 17.075 -22.798 1.00 92.81 193 ILE A N 1
ATOM 1464 C CA . ILE A 1 193 ? 12.570 16.709 -24.074 1.00 92.81 193 ILE A CA 1
ATOM 1465 C C . ILE A 1 193 ? 12.116 18.006 -24.740 1.00 92.81 193 ILE A C 1
ATOM 1467 O O . ILE A 1 193 ? 11.334 18.753 -24.158 1.00 92.81 193 ILE A O 1
ATOM 1471 N N . GLN A 1 194 ? 12.602 18.293 -25.944 1.00 93.00 194 GLN A N 1
ATOM 1472 C CA . GLN A 1 194 ? 12.169 19.476 -26.688 1.00 93.00 194 GLN A CA 1
ATOM 1473 C C . GLN A 1 194 ? 10.807 19.249 -27.346 1.00 93.00 194 GLN A C 1
ATOM 1475 O O . GLN A 1 194 ? 10.496 18.143 -27.803 1.00 93.00 194 GLN A O 1
ATOM 1480 N N . SER A 1 195 ? 9.994 20.306 -27.400 1.00 92.88 195 SER A N 1
ATOM 1481 C CA . SER A 1 195 ? 8.789 20.324 -28.223 1.00 92.88 195 SER A CA 1
ATOM 1482 C C . SER A 1 195 ? 9.149 20.186 -29.704 1.00 92.88 195 SER A C 1
ATOM 1484 O O . SER A 1 195 ? 10.247 20.526 -30.137 1.00 92.88 195 SER A O 1
ATOM 1486 N N . TYR A 1 196 ? 8.205 19.693 -30.508 1.00 92.75 196 TYR A N 1
ATOM 1487 C CA . TYR A 1 196 ? 8.418 19.489 -31.946 1.00 92.75 196 TYR A CA 1
ATOM 1488 C C . TYR A 1 196 ? 8.823 20.774 -32.691 1.00 92.75 196 TYR A C 1
ATOM 1490 O O . TYR A 1 196 ? 9.557 20.725 -33.670 1.00 92.75 196 TYR A O 1
ATOM 1498 N N . ASN A 1 197 ? 8.313 21.920 -32.242 1.00 93.88 197 ASN A N 1
ATOM 1499 C CA . ASN A 1 197 ? 8.590 23.245 -32.789 1.00 93.88 197 ASN A CA 1
ATOM 1500 C C . ASN A 1 197 ? 9.732 23.981 -32.064 1.00 93.88 197 ASN A C 1
ATOM 1502 O O . ASN A 1 197 ? 9.944 25.155 -32.353 1.00 93.88 197 ASN A O 1
ATOM 1506 N N . GLU A 1 198 ? 10.442 23.307 -31.152 1.00 90.94 198 GLU A N 1
ATOM 1507 C CA . GLU A 1 198 ? 11.633 23.803 -30.441 1.00 90.94 198 GLU A CA 1
ATOM 1508 C C . GLU A 1 198 ? 11.418 25.117 -29.659 1.00 90.94 198 GLU A C 1
ATOM 1510 O O . GLU A 1 198 ? 12.359 25.862 -29.390 1.00 90.94 198 GLU A O 1
ATOM 1515 N N . ASP A 1 199 ? 10.177 25.419 -29.272 1.00 94.12 199 ASP A N 1
ATOM 1516 C CA . ASP A 1 199 ? 9.809 26.641 -28.541 1.00 94.12 199 ASP A CA 1
ATOM 1517 C C . ASP A 1 199 ? 9.628 26.427 -27.032 1.00 94.12 199 ASP A C 1
ATOM 1519 O O . ASP A 1 199 ? 9.452 27.385 -26.274 1.00 94.12 199 ASP A O 1
ATOM 1523 N N . SER A 1 200 ? 9.632 25.168 -26.594 1.00 93.06 200 SER A N 1
ATOM 1524 C CA . SER A 1 200 ? 9.378 24.782 -25.216 1.00 93.06 200 SER A CA 1
ATOM 1525 C C . SER A 1 200 ? 10.079 23.475 -24.854 1.00 93.06 200 SER A C 1
ATOM 1527 O O . SER A 1 200 ? 10.394 22.634 -25.698 1.00 93.06 200 SER A O 1
ATOM 1529 N N . GLU A 1 201 ? 10.334 23.317 -23.559 1.00 93.19 201 GLU A N 1
ATOM 1530 C CA . GLU A 1 201 ? 11.016 22.164 -22.983 1.00 93.19 201 GLU A CA 1
ATOM 1531 C C . GLU A 1 201 ? 10.086 21.438 -22.012 1.00 93.19 201 GLU A C 1
ATOM 1533 O O . GLU A 1 201 ? 9.421 22.046 -21.170 1.00 93.19 201 GLU A O 1
ATOM 1538 N N . TYR A 1 202 ? 10.067 20.114 -22.109 1.00 91.12 202 TYR A N 1
ATOM 1539 C CA . TYR A 1 202 ? 9.413 19.227 -21.166 1.00 91.12 202 TYR A CA 1
ATOM 1540 C C . TYR A 1 202 ? 10.473 18.545 -20.302 1.00 91.12 202 TYR A C 1
ATOM 1542 O O . TYR A 1 202 ? 11.220 17.679 -20.762 1.00 91.12 202 TYR A O 1
ATOM 1550 N N . ILE A 1 203 ? 10.553 18.967 -19.041 1.00 89.88 203 ILE A N 1
ATOM 1551 C CA . ILE A 1 203 ? 11.498 18.421 -18.064 1.00 89.88 203 ILE A CA 1
ATOM 1552 C C . ILE A 1 203 ? 10.886 17.161 -17.455 1.00 89.88 203 ILE A C 1
ATOM 1554 O O . ILE A 1 203 ? 9.958 17.245 -16.648 1.00 89.88 203 ILE A O 1
ATOM 1558 N N . LEU A 1 204 ? 11.403 15.997 -17.847 1.00 89.00 204 LEU A N 1
ATOM 1559 C CA . LEU A 1 204 ? 10.912 14.701 -17.374 1.00 89.00 204 LEU A CA 1
ATOM 1560 C C . LEU A 1 204 ? 11.842 14.099 -16.307 1.00 89.00 204 LEU A C 1
ATOM 1562 O O . LEU A 1 204 ? 11.384 13.561 -15.297 1.00 89.00 204 LEU A O 1
ATOM 1566 N N . GLY A 1 205 ? 13.152 14.229 -16.504 1.00 86.81 205 GLY A N 1
ATOM 1567 C CA . GLY A 1 205 ? 14.204 13.875 -15.562 1.00 86.81 205 GLY A CA 1
ATOM 1568 C C . GLY A 1 205 ? 14.730 15.101 -14.819 1.00 86.81 205 GLY A C 1
ATOM 1569 O O . GLY A 1 205 ? 14.928 16.163 -15.401 1.00 86.81 205 GLY A O 1
ATOM 1570 N N . SER A 1 206 ? 14.984 14.977 -13.518 1.00 85.75 206 SER A N 1
ATOM 1571 C CA . SER A 1 206 ? 15.732 15.991 -12.782 1.00 85.75 206 SER A CA 1
ATOM 1572 C C . SER A 1 206 ? 16.566 15.364 -11.678 1.00 85.75 206 SER A C 1
ATOM 1574 O O . SER A 1 206 ? 16.106 14.472 -10.967 1.00 85.75 206 SER A O 1
ATOM 1576 N N . TRP A 1 207 ? 17.783 15.866 -11.501 1.00 82.44 207 TRP A N 1
ATOM 1577 C CA . TRP A 1 207 ? 18.678 15.431 -10.441 1.00 82.44 207 TRP A CA 1
ATOM 1578 C C . TRP A 1 207 ? 19.299 16.644 -9.741 1.00 82.44 207 TRP A C 1
ATOM 1580 O O . TRP A 1 207 ? 19.840 17.541 -10.387 1.00 82.44 207 TRP A O 1
ATOM 1590 N N . GLU A 1 208 ? 19.152 16.706 -8.411 1.00 84.50 208 GLU A N 1
ATOM 1591 C CA . GLU A 1 208 ? 19.545 17.856 -7.569 1.00 84.50 208 GLU A CA 1
ATOM 1592 C C . GLU A 1 208 ? 19.049 19.221 -8.104 1.00 84.50 208 GLU A C 1
ATOM 1594 O O . GLU A 1 208 ? 19.726 20.237 -7.978 1.00 84.50 208 GLU A O 1
ATOM 1599 N N . GLY A 1 209 ? 17.861 19.248 -8.721 1.00 83.25 209 GLY A N 1
ATOM 1600 C CA . GLY A 1 209 ? 17.250 20.466 -9.272 1.00 83.25 209 GLY A CA 1
ATOM 1601 C C . GLY A 1 209 ? 17.662 20.823 -10.706 1.00 83.25 209 GLY A C 1
ATOM 1602 O O . GLY A 1 209 ? 17.132 21.789 -11.242 1.00 83.25 209 GLY A O 1
ATOM 1603 N N . ASN A 1 210 ? 18.543 20.045 -11.346 1.00 86.94 210 ASN A N 1
ATOM 1604 C CA . ASN A 1 210 ? 18.934 20.241 -12.746 1.00 86.94 210 ASN A CA 1
ATOM 1605 C C . ASN A 1 210 ? 18.223 19.238 -13.669 1.00 86.94 210 ASN A C 1
ATOM 1607 O O . ASN A 1 210 ? 18.086 18.077 -13.275 1.00 86.94 210 ASN A O 1
ATOM 1611 N N . PRO A 1 211 ? 17.811 19.631 -14.887 1.00 89.62 211 PRO A N 1
ATOM 1612 C CA . PRO A 1 211 ? 17.144 18.742 -15.833 1.00 89.62 211 PRO A CA 1
ATOM 1613 C C . PRO A 1 211 ? 18.161 17.800 -16.498 1.00 89.62 211 PRO A C 1
ATOM 1615 O O . PRO A 1 211 ? 18.751 18.107 -17.530 1.00 89.62 211 PRO A O 1
ATOM 1618 N N . LEU A 1 212 ? 18.415 16.658 -15.859 1.00 90.12 212 LEU A N 1
ATOM 1619 C CA . LEU A 1 212 ? 19.414 15.666 -16.262 1.00 90.12 212 LEU A CA 1
ATOM 1620 C C . LEU A 1 212 ? 18.772 14.285 -16.385 1.00 90.12 212 LEU A C 1
ATOM 1622 O O . LEU A 1 212 ? 17.835 13.967 -15.649 1.00 90.12 212 LEU A O 1
ATOM 1626 N N . ASP A 1 213 ? 19.324 13.463 -17.277 1.00 90.31 213 ASP A N 1
ATOM 1627 C CA . ASP A 1 213 ? 18.912 12.071 -17.450 1.00 90.31 213 ASP A CA 1
ATOM 1628 C C . ASP A 1 213 ? 19.087 11.293 -16.142 1.00 90.31 213 ASP A C 1
ATOM 1630 O O . ASP A 1 213 ? 20.184 11.214 -15.578 1.00 90.31 213 ASP A O 1
ATOM 1634 N N . GLN A 1 214 ? 18.006 10.680 -15.673 1.00 89.25 214 GLN A N 1
ATOM 1635 C CA . GLN A 1 214 ? 18.007 9.869 -14.458 1.00 89.25 214 GLN A CA 1
ATOM 1636 C C . GLN A 1 214 ? 17.317 8.530 -14.693 1.00 89.25 214 GLN A C 1
ATOM 1638 O O . GLN A 1 214 ? 16.463 8.404 -15.568 1.00 89.25 214 GLN A O 1
ATOM 1643 N N . HIS A 1 215 ? 17.646 7.534 -13.881 1.00 89.38 215 HIS A N 1
ATOM 1644 C CA . HIS A 1 215 ? 16.833 6.327 -13.788 1.00 89.38 215 HIS A CA 1
ATOM 1645 C C . HIS A 1 215 ? 15.459 6.641 -13.177 1.00 89.38 215 HIS A C 1
ATOM 1647 O O . HIS A 1 215 ? 15.324 7.546 -12.350 1.00 89.38 215 HIS A O 1
ATOM 1653 N N . VAL A 1 216 ? 14.439 5.871 -13.558 1.00 90.81 216 VAL A N 1
ATOM 1654 C CA . VAL A 1 216 ? 13.116 5.915 -12.912 1.00 90.81 216 VAL A CA 1
ATOM 1655 C C . VAL A 1 216 ? 13.191 5.459 -11.456 1.00 90.81 216 VAL A C 1
ATOM 1657 O O . VAL A 1 216 ? 13.975 4.573 -11.108 1.00 90.81 216 VAL A O 1
ATOM 1660 N N . SER A 1 217 ? 12.333 6.021 -10.607 1.00 90.25 217 SER A N 1
ATOM 1661 C CA . SER A 1 217 ? 12.165 5.549 -9.231 1.00 90.25 217 SER A CA 1
ATOM 1662 C C . SER A 1 217 ? 11.506 4.171 -9.224 1.00 90.25 217 SER A C 1
ATOM 1664 O O . SER A 1 217 ? 10.817 3.789 -10.174 1.00 90.25 217 SER A O 1
ATOM 1666 N N . LEU A 1 218 ? 11.686 3.420 -8.133 1.00 92.06 218 LEU A N 1
ATOM 1667 C CA . LEU A 1 218 ? 11.108 2.077 -7.997 1.00 92.06 218 LEU A CA 1
ATOM 1668 C C . LEU A 1 218 ? 9.593 2.094 -8.231 1.00 92.06 218 LEU A C 1
ATOM 1670 O O . LEU A 1 218 ? 9.057 1.259 -8.951 1.00 92.06 218 LEU A O 1
ATOM 1674 N N . ILE A 1 219 ? 8.910 3.091 -7.677 1.00 95.00 219 ILE A N 1
ATOM 1675 C CA . ILE A 1 219 ? 7.499 3.351 -7.931 1.00 95.00 219 ILE A CA 1
ATOM 1676 C C . ILE A 1 219 ? 7.393 4.782 -8.444 1.00 95.00 219 ILE A C 1
ATOM 1678 O O . ILE A 1 219 ? 7.783 5.719 -7.751 1.00 95.00 219 ILE A O 1
ATOM 1682 N N . THR A 1 220 ? 6.887 4.948 -9.662 1.00 94.75 220 THR A N 1
ATOM 1683 C CA . THR A 1 220 ? 6.890 6.229 -10.370 1.00 94.75 220 THR A CA 1
ATOM 1684 C C . THR A 1 220 ? 5.470 6.621 -10.774 1.00 94.75 220 THR A C 1
ATOM 1686 O O . THR A 1 220 ? 4.775 5.871 -11.454 1.00 94.75 220 THR A O 1
ATOM 1689 N N . GLY A 1 221 ? 5.033 7.821 -10.389 1.00 94.69 221 GLY A N 1
ATOM 1690 C CA . GLY A 1 221 ? 3.814 8.448 -10.902 1.00 94.69 221 GLY A CA 1
ATOM 1691 C C . GLY A 1 221 ? 4.161 9.608 -11.832 1.00 94.69 221 GLY A C 1
ATOM 1692 O O . GLY A 1 221 ? 4.732 10.595 -11.380 1.00 94.69 221 GLY A O 1
ATOM 1693 N N . LEU A 1 222 ? 3.806 9.509 -13.116 1.00 92.06 222 LEU A N 1
ATOM 1694 C CA . LEU A 1 222 ? 3.985 10.585 -14.101 1.00 92.06 222 LEU A CA 1
ATOM 1695 C C . LEU A 1 222 ? 2.620 11.103 -14.544 1.00 92.06 222 LEU A C 1
ATOM 1697 O O . LEU A 1 222 ? 1.828 10.340 -15.090 1.00 92.06 222 LEU A O 1
ATOM 1701 N N . CYS A 1 223 ? 2.350 12.392 -14.320 1.00 91.88 223 CYS A N 1
ATOM 1702 C CA . CYS A 1 223 ? 1.081 13.030 -14.698 1.00 91.88 223 CYS A CA 1
ATOM 1703 C C . CYS A 1 223 ? -0.163 12.292 -14.158 1.00 91.88 223 CYS A C 1
ATOM 1705 O O . CYS A 1 223 ? -1.181 12.185 -14.842 1.00 91.88 223 CYS A O 1
ATOM 1707 N N . VAL A 1 224 ? -0.077 11.774 -12.929 1.00 96.25 224 VAL A N 1
ATOM 1708 C CA . VAL A 1 224 ? -1.164 11.039 -12.268 1.00 96.25 224 VAL A CA 1
ATOM 1709 C C . VAL A 1 224 ? -1.817 11.857 -11.159 1.00 96.25 224 VAL A C 1
ATOM 1711 O O . VAL A 1 224 ? -1.183 12.709 -10.542 1.00 96.25 224 VAL A O 1
ATOM 1714 N N . GLN A 1 225 ? -3.083 11.556 -10.881 1.00 96.94 225 GLN A N 1
ATOM 1715 C CA . GLN A 1 225 ? -3.861 12.128 -9.779 1.00 96.94 225 GLN A CA 1
ATOM 1716 C C . GLN A 1 225 ? -4.706 11.047 -9.097 1.00 96.94 225 GLN A C 1
ATOM 1718 O O . GLN A 1 225 ? -5.016 10.033 -9.721 1.00 96.94 225 GLN A O 1
ATOM 1723 N N . ASP A 1 226 ? -5.123 11.279 -7.850 1.00 95.94 226 ASP A N 1
ATOM 1724 C CA . ASP A 1 226 ? -5.916 10.319 -7.058 1.00 95.94 226 ASP A CA 1
ATOM 1725 C C . ASP A 1 226 ? -5.258 8.929 -7.003 1.00 95.94 226 ASP A C 1
ATOM 1727 O O . ASP A 1 226 ? -5.770 7.946 -7.536 1.00 95.94 226 ASP A O 1
ATOM 1731 N N . VAL A 1 227 ? -4.060 8.862 -6.420 1.00 96.88 227 VAL A N 1
ATOM 1732 C CA . VAL A 1 227 ? -3.325 7.606 -6.251 1.00 96.88 227 VAL A CA 1
ATOM 1733 C C . VAL A 1 227 ? -3.131 7.335 -4.771 1.00 96.88 227 VAL A C 1
ATOM 1735 O O . VAL A 1 227 ? -2.564 8.156 -4.054 1.00 96.88 227 VAL A O 1
ATOM 1738 N N . VAL A 1 228 ? -3.587 6.168 -4.328 1.00 96.62 228 VAL A N 1
ATOM 1739 C CA . VAL A 1 228 ? -3.519 5.733 -2.936 1.00 96.62 228 VAL A CA 1
ATOM 1740 C C . VAL A 1 228 ? -2.730 4.435 -2.865 1.00 96.62 228 VAL A C 1
ATOM 1742 O O . VAL A 1 228 ? -3.169 3.404 -3.378 1.00 96.62 228 VAL A O 1
ATOM 1745 N N . LEU A 1 229 ? -1.579 4.483 -2.200 1.00 96.44 229 LEU A N 1
ATOM 1746 C CA . LEU A 1 229 ? -0.837 3.306 -1.755 1.00 96.44 229 LEU A CA 1
ATOM 1747 C C . LEU A 1 229 ? -1.085 3.124 -0.259 1.00 96.44 229 LEU A C 1
ATOM 1749 O O . LEU A 1 229 ? -0.883 4.058 0.514 1.00 96.44 229 LEU A O 1
ATOM 1753 N N . TYR A 1 230 ? -1.545 1.944 0.144 1.00 96.62 230 TYR A N 1
ATOM 1754 C CA . TYR A 1 230 ? -1.902 1.668 1.535 1.00 96.62 230 TYR A CA 1
ATOM 1755 C C . TYR A 1 230 ? -1.793 0.178 1.866 1.00 96.62 230 TYR A C 1
ATOM 1757 O O . TYR A 1 230 ? -1.467 -0.652 1.017 1.00 96.62 230 TYR A O 1
ATOM 1765 N N . GLY A 1 231 ? -2.091 -0.150 3.120 1.00 96.69 231 GLY A N 1
ATOM 1766 C CA . GLY A 1 231 ? -2.040 -1.501 3.657 1.00 96.69 231 GLY A CA 1
ATOM 1767 C C . GLY A 1 231 ? -0.919 -1.657 4.677 1.00 96.69 231 GLY A C 1
ATOM 1768 O O . GLY A 1 231 ? -0.326 -0.679 5.126 1.00 96.69 231 GLY A O 1
ATOM 1769 N N . GLU A 1 232 ? -0.672 -2.900 5.065 1.00 97.44 232 GLU A N 1
ATOM 1770 C CA . GLU A 1 232 ? 0.249 -3.268 6.148 1.00 97.44 232 GLU A CA 1
ATOM 1771 C C . GLU A 1 232 ? 1.527 -3.942 5.629 1.00 97.44 232 GLU A C 1
ATOM 1773 O O . GLU A 1 232 ? 2.348 -4.419 6.411 1.00 97.44 232 GLU A O 1
ATOM 1778 N N . GLY A 1 233 ? 1.671 -4.051 4.308 1.00 98.19 233 GLY A N 1
ATOM 1779 C CA . GLY A 1 233 ? 2.853 -4.631 3.692 1.00 98.19 233 GLY A CA 1
ATOM 1780 C 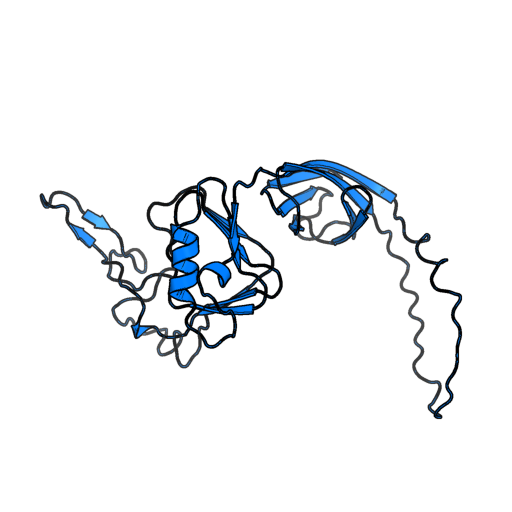C . GLY A 1 233 ? 4.059 -3.692 3.680 1.00 98.19 233 GLY A C 1
ATOM 1781 O O . GLY A 1 233 ? 4.009 -2.536 4.094 1.00 98.19 233 GLY A O 1
ATOM 1782 N N . THR A 1 234 ? 5.171 -4.221 3.183 1.00 98.38 234 THR A N 1
ATOM 1783 C CA . THR A 1 234 ? 6.471 -3.549 3.120 1.00 98.38 234 THR A CA 1
ATOM 1784 C C . THR A 1 234 ? 6.859 -3.273 1.673 1.00 98.38 234 THR A C 1
ATOM 1786 O O . THR A 1 234 ? 6.704 -4.133 0.807 1.00 98.38 234 THR A O 1
ATOM 1789 N N . ILE A 1 235 ? 7.419 -2.092 1.421 1.00 97.62 235 ILE A N 1
ATOM 1790 C CA . ILE A 1 235 ? 8.138 -1.786 0.182 1.00 97.62 235 ILE A CA 1
ATOM 1791 C C . ILE A 1 235 ? 9.628 -1.816 0.522 1.00 97.62 235 ILE A C 1
ATOM 1793 O O . ILE A 1 235 ? 10.107 -0.985 1.290 1.00 97.62 235 ILE A O 1
ATOM 1797 N N . ASP A 1 236 ? 10.346 -2.793 -0.024 1.00 96.44 236 ASP A N 1
ATOM 1798 C CA . ASP A 1 236 ? 11.776 -2.993 0.202 1.00 96.44 236 ASP A CA 1
ATOM 1799 C C . ASP A 1 236 ? 12.555 -2.541 -1.039 1.00 96.44 236 ASP A C 1
ATOM 1801 O O . ASP A 1 236 ? 12.510 -3.173 -2.095 1.00 96.44 236 ASP A O 1
ATOM 1805 N N . GLY A 1 237 ? 13.281 -1.429 -0.915 1.00 92.94 237 GLY A N 1
ATOM 1806 C CA . GLY A 1 237 ? 14.098 -0.892 -2.003 1.00 92.94 237 GLY A CA 1
ATOM 1807 C C . GLY A 1 237 ? 15.352 -1.710 -2.319 1.00 92.94 237 GLY A C 1
ATOM 1808 O O . GLY A 1 237 ? 16.027 -1.402 -3.299 1.00 92.94 237 GLY A O 1
ATOM 1809 N N . ASN A 1 238 ? 15.673 -2.719 -1.499 1.00 92.44 238 ASN A N 1
ATOM 1810 C CA . ASN A 1 238 ? 16.799 -3.640 -1.659 1.00 92.44 238 ASN A CA 1
ATOM 1811 C C . ASN A 1 238 ? 18.145 -2.935 -1.940 1.00 92.44 238 ASN A C 1
ATOM 1813 O O . ASN A 1 238 ? 18.997 -3.431 -2.679 1.00 92.44 238 ASN A O 1
ATOM 1817 N N . ALA A 1 239 ? 18.339 -1.739 -1.375 1.00 87.00 239 ALA A N 1
ATOM 1818 C CA . ALA A 1 239 ? 19.575 -0.983 -1.525 1.00 87.00 239 ALA A CA 1
ATOM 1819 C C . ALA A 1 239 ? 20.670 -1.547 -0.609 1.00 87.00 239 ALA A C 1
ATOM 1821 O O . ALA A 1 239 ? 20.432 -1.822 0.565 1.00 87.00 239 ALA A O 1
ATOM 1822 N N . SER A 1 240 ? 21.884 -1.696 -1.142 1.00 85.12 240 SER A N 1
ATOM 1823 C CA . SER A 1 240 ? 23.027 -2.263 -0.420 1.00 85.12 240 SER A CA 1
ATOM 1824 C C . SER A 1 240 ? 24.344 -1.577 -0.798 1.00 85.12 240 SER A C 1
ATOM 1826 O O . SER A 1 240 ? 24.413 -0.837 -1.784 1.00 85.12 240 SER A O 1
ATOM 1828 N N . VAL A 1 241 ? 25.400 -1.841 -0.015 1.00 82.06 241 VAL A N 1
ATOM 1829 C CA . VAL A 1 241 ? 26.777 -1.364 -0.267 1.00 82.06 241 VAL A CA 1
ATOM 1830 C C . VAL A 1 241 ? 27.323 -1.874 -1.596 1.00 82.06 241 VAL A C 1
ATOM 1832 O O . VAL A 1 241 ? 27.999 -1.124 -2.295 1.00 82.06 241 VAL A O 1
ATOM 1835 N N . ASP A 1 242 ? 26.984 -3.106 -1.966 1.00 78.88 242 ASP A N 1
ATOM 1836 C CA . ASP A 1 242 ? 27.427 -3.710 -3.223 1.00 78.88 242 ASP A CA 1
ATOM 1837 C C . ASP A 1 242 ? 26.588 -3.245 -4.426 1.00 78.88 242 ASP A C 1
ATOM 1839 O O . ASP A 1 242 ? 27.050 -3.316 -5.563 1.00 78.88 242 ASP A O 1
ATOM 1843 N N . GLY A 1 243 ? 25.385 -2.714 -4.174 1.00 78.19 243 GLY A N 1
ATOM 1844 C CA . GLY A 1 243 ? 24.487 -2.129 -5.169 1.00 78.19 243 GLY A CA 1
ATOM 1845 C C . GLY A 1 243 ? 24.475 -0.600 -5.126 1.00 78.19 243 GLY A C 1
ATOM 1846 O O . GLY A 1 243 ? 25.486 0.066 -5.353 1.00 78.19 243 GLY A O 1
ATOM 1847 N N . TRP A 1 244 ? 23.308 -0.019 -4.839 1.00 77.00 244 TRP A N 1
ATOM 1848 C CA . TRP A 1 244 ? 23.075 1.428 -4.903 1.00 77.00 244 TRP A CA 1
ATOM 1849 C C . TRP A 1 244 ? 24.028 2.287 -4.069 1.00 77.00 244 TRP A C 1
ATOM 1851 O O . TRP A 1 244 ? 24.301 3.425 -4.448 1.00 77.00 244 TRP A O 1
ATOM 1861 N N . TRP A 1 245 ? 24.534 1.807 -2.935 1.00 80.44 245 TRP A N 1
ATOM 1862 C CA . TRP A 1 245 ? 25.428 2.603 -2.087 1.00 80.44 245 TRP A CA 1
ATOM 1863 C C . TRP A 1 245 ? 26.897 2.495 -2.495 1.00 80.44 245 TRP A C 1
ATOM 1865 O O . TRP A 1 245 ? 27.726 3.264 -1.994 1.00 80.44 245 TRP A O 1
ATOM 1875 N N . ASN A 1 246 ? 27.218 1.636 -3.465 1.00 78.25 246 ASN A N 1
ATOM 1876 C CA . ASN A 1 246 ? 28.547 1.578 -4.044 1.00 78.25 246 ASN A CA 1
ATOM 1877 C C . ASN A 1 246 ? 28.894 2.952 -4.634 1.00 78.25 246 ASN A C 1
ATOM 1879 O O . ASN A 1 246 ? 28.118 3.539 -5.396 1.00 78.25 246 ASN A O 1
ATOM 1883 N N . LYS A 1 247 ? 30.037 3.512 -4.218 1.00 70.81 247 LYS A N 1
ATOM 1884 C CA . LYS A 1 247 ? 30.508 4.843 -4.633 1.00 70.81 247 LYS A CA 1
ATOM 1885 C C . LYS A 1 247 ? 29.429 5.935 -4.517 1.00 70.81 247 LYS A C 1
ATOM 1887 O O . LYS A 1 247 ? 29.343 6.805 -5.375 1.00 70.81 247 LYS A O 1
ATOM 1892 N N . ALA A 1 248 ? 28.642 5.943 -3.435 1.00 68.75 248 ALA A N 1
ATOM 1893 C CA . ALA A 1 248 ? 27.537 6.894 -3.223 1.00 68.75 248 ALA A CA 1
ATOM 1894 C C . ALA A 1 248 ? 27.885 8.388 -3.362 1.00 68.75 248 ALA A C 1
ATOM 1896 O O . ALA A 1 248 ? 26.994 9.208 -3.552 1.00 68.75 248 ALA A O 1
ATOM 1897 N N . ARG A 1 249 ? 29.172 8.744 -3.284 1.00 68.69 249 ARG A N 1
ATOM 1898 C CA . ARG A 1 249 ? 29.679 10.118 -3.421 1.00 68.69 249 ARG A CA 1
ATOM 1899 C C . ARG A 1 249 ? 30.171 10.450 -4.836 1.00 68.69 249 ARG A C 1
ATOM 1901 O O . ARG A 1 249 ? 30.695 11.539 -5.048 1.00 68.69 249 ARG A O 1
ATOM 1908 N N . ILE A 1 250 ? 30.042 9.522 -5.786 1.00 72.62 250 ILE A N 1
ATOM 1909 C CA . ILE A 1 250 ? 30.478 9.681 -7.176 1.00 72.62 250 ILE A CA 1
ATOM 1910 C C . ILE A 1 250 ? 29.246 9.776 -8.075 1.00 72.62 250 ILE A C 1
ATOM 1912 O O . ILE A 1 250 ? 28.420 8.866 -8.137 1.00 72.62 250 ILE A O 1
ATOM 1916 N N . LYS A 1 251 ? 29.152 10.892 -8.800 1.00 66.00 251 LYS A N 1
ATOM 1917 C CA . LYS A 1 251 ? 28.125 11.138 -9.812 1.00 66.00 251 LYS A CA 1
ATOM 1918 C C . LYS A 1 251 ? 28.423 10.274 -11.042 1.00 66.00 251 LYS A C 1
ATOM 1920 O O . LYS A 1 251 ? 29.416 10.513 -11.721 1.00 66.00 251 LYS A O 1
ATOM 1925 N N . THR A 1 252 ? 27.586 9.273 -11.303 1.00 67.25 252 THR A N 1
ATOM 1926 C CA . THR A 1 252 ? 27.690 8.414 -12.493 1.00 67.25 252 THR A CA 1
ATOM 1927 C C . THR A 1 252 ? 26.387 8.541 -13.277 1.00 67.25 252 THR A C 1
ATOM 1929 O O . THR A 1 252 ? 25.356 8.167 -12.725 1.00 67.25 252 THR A O 1
ATOM 1932 N N . PRO A 1 253 ? 26.398 9.108 -14.496 1.00 66.88 253 PRO A N 1
ATOM 1933 C CA . PRO A 1 253 ? 25.235 9.102 -15.376 1.00 66.88 253 PRO A CA 1
ATOM 1934 C C . PRO A 1 253 ? 24.929 7.677 -15.874 1.00 66.88 253 PRO A C 1
ATOM 1936 O O . PRO A 1 253 ? 25.877 6.930 -16.132 1.00 66.88 253 PRO A O 1
ATOM 1939 N N . PRO A 1 254 ? 23.654 7.297 -16.054 1.00 68.62 254 PRO A N 1
ATOM 1940 C CA . PRO A 1 254 ? 22.453 8.059 -15.712 1.00 68.62 254 PRO A CA 1
ATOM 1941 C C . PRO A 1 254 ? 22.302 8.214 -14.196 1.00 68.62 254 PRO A C 1
ATOM 1943 O O . PRO A 1 254 ? 22.615 7.305 -13.428 1.00 68.62 254 PRO A O 1
ATOM 1946 N N . PHE A 1 255 ? 21.856 9.389 -13.751 1.00 76.19 255 PHE A N 1
ATOM 1947 C CA . PHE A 1 255 ? 21.815 9.686 -12.323 1.00 76.19 255 PHE A CA 1
ATOM 1948 C C . PHE A 1 255 ? 20.787 8.814 -11.595 1.00 76.19 255 PHE A C 1
ATOM 1950 O O . PHE A 1 255 ? 19.816 8.326 -12.175 1.00 76.19 255 PHE A O 1
ATOM 1957 N N . ARG A 1 256 ? 21.005 8.607 -10.293 1.00 76.06 256 ARG A N 1
ATOM 1958 C CA . ARG A 1 256 ? 20.082 7.825 -9.464 1.00 76.06 256 ARG A CA 1
ATOM 1959 C C . ARG A 1 256 ? 18.715 8.507 -9.399 1.00 76.06 256 ARG A C 1
ATOM 1961 O O . ARG A 1 256 ? 18.682 9.740 -9.416 1.00 76.06 256 ARG A O 1
ATOM 1968 N N . PRO A 1 257 ? 17.630 7.733 -9.247 1.00 70.81 257 PRO A N 1
ATOM 1969 C CA . PRO A 1 257 ? 16.300 8.305 -9.170 1.00 70.81 257 PRO A CA 1
ATOM 1970 C C . PRO A 1 257 ? 16.167 9.260 -7.988 1.00 70.81 257 PRO A C 1
ATOM 1972 O O . PRO A 1 257 ? 16.723 9.022 -6.909 1.00 70.81 257 PRO A O 1
ATOM 1975 N N . LYS A 1 258 ? 15.376 10.313 -8.174 1.00 65.75 258 LYS A N 1
ATOM 1976 C CA . LYS A 1 258 ? 14.851 11.107 -7.064 1.00 65.75 258 LYS A CA 1
ATOM 1977 C C . LYS A 1 258 ? 13.883 10.239 -6.244 1.00 65.75 258 LYS A C 1
ATOM 1979 O O . LYS A 1 258 ? 12.892 9.751 -6.786 1.00 65.75 258 LYS A O 1
ATOM 1984 N N . MET A 1 259 ? 14.188 10.023 -4.964 1.00 51.41 259 MET A N 1
ATOM 1985 C CA . MET A 1 259 ? 13.218 9.458 -4.014 1.00 51.41 259 MET A CA 1
ATOM 1986 C C . MET A 1 259 ? 12.166 10.499 -3.643 1.00 51.41 259 MET A C 1
ATOM 1988 O O . MET A 1 259 ? 12.544 11.687 -3.502 1.00 51.41 259 MET A O 1
#

Secondary structure (DSSP, 8-state):
-EEEEEEE-SS-EEEEEESS-SSEEEEEEEEEETTEEEEEEEESEEEE-SPPTT-EEEEEEEE---------------------------SSSSTTS---EEEEEEEEEPPP-S-EEEGGGGT---EEEEE-HHHHHHHHHHPPTT-EEEE-SEEEEES-EE--TT-EEEE-TTEEEEE---GGGPPEE-S-EE-TTSS-EE----BTTB---EEPPSEE-SS--S-EEEES-EEE----TTTTTTTTTS--SSBPPP-

Radius of gyration: 25.05 Å; chains: 1; bounding box: 52×63×74 Å

Sequence (259 aa):
MELKVLFNTARSATIEIGDGGKYHTQKKYRLTLNGKDYGTTDVVITNLFGLKPDKEYELKVYSIDSVAENETTTKDKVAAGEIDATEDGQEAANEAADAGKEAAAITFRTDSESFTLNVRAFGAKGDGETDDTLAIQTAINACPPNGRVLIPKGVYMFTCLFLKSGLRLELMRDAVLKNDGRTDRLPLLPGVIQSYNEDSEYILGSWEGNPLDQHVSLITGLCVQDVVLYGEGTIDGNASVDGWWNKARIKTPPFRPKM

pLDDT: mean 85.14, std 22.1, range [23.95, 98.88]

Foldseek 3Di:
DDKDFPDFAQFKTKIFDPQPDDFFHPAKKWKDKPNHGPGIGRGRIDMDGGHHGQDKIKIWIFGFDDDPPPPPDDDDDDDDDDDDDDDDDPPPPPPPPGPHHTDDMDMDTHHHADEEAELVVLPFDLAQPDASAVSQQVSQVPADASHEYEDEAHHTEYAAHEHAANYHYEYEANYEDAYPLPQVPFDKFQLWDADPVRPDIDGRDDDPRGSHIAGADRYDYDPYYNHHYDYNYYYHDVDDCVGPVPPVVDQDPVGYDDD